Protein AF-A0A7W0WTB4-F1 (afdb_monomer)

Secondary structure (DSSP, 8-state):
--EEEEEES-SSSSTT--EEEETT--EEEETTSTTTSSS--GGGSTTHHHHTSTT-EEEEEEETT-HHHHHTTTT-SSPPSSEEEEEEEESSSSEEEEEEEEHHHHHHHH--STTEEEEEE-TTS-EEESS-HHHHTT--S--SS-EEEEETTEEEEEEEEEEE-TTS-EEEEEEEEEE---TTTS-TTHHHHHHHHHHHHHHHHHHHHHHHHHTT-

pLDDT: mean 84.56, std 13.69, range [44.03, 98.06]

Radius of gyration: 27.95 Å; Cα contacts (8 Å, |Δi|>4): 391; chains: 1; bounding box: 77×39×83 Å

Mean predicted aligned error: 9.85 Å

Solvent-accessible surface area (backbone atoms only — not comparable to full-atom values): 11998 Å² total; per-residue (Å²): 117,80,45,46,35,38,38,32,45,51,72,69,96,52,88,75,32,38,36,31,20,38,81,87,66,51,76,39,28,30,67,84,47,57,88,82,33,86,31,46,74,61,74,76,36,83,67,46,63,66,22,44,40,65,66,29,53,44,50,39,57,41,53,37,76,35,67,72,56,48,67,23,29,82,63,45,97,63,52,62,88,61,44,25,38,42,37,35,32,16,72,74,45,44,32,32,42,38,34,39,40,37,44,69,58,51,50,60,70,67,59,85,52,92,74,58,25,42,24,43,32,34,84,87,67,56,70,52,68,67,53,54,68,77,58,50,71,74,54,85,60,66,42,95,58,77,41,81,47,77,54,96,94,41,45,27,42,34,40,25,41,67,35,58,26,84,81,70,46,75,34,30,33,41,38,39,36,33,68,60,85,43,81,60,64,78,33,87,50,47,70,55,52,50,50,52,52,48,52,51,50,51,52,52,51,52,52,51,52,52,54,58,52,63,77,73,108

Sequence (217 aa):
QTWEFAVVSTIGETPNVIGVSDNTGRLLYSSANPEKLLLTDLTQLPWIGKAMEPKKSSMRLVSNNEPTLVATRIFGDKPPPGMSFLYTRSSDGTSLFLRLVDVDDVVRYMKMTEGALLSIVAPDGNARGDVPLDLLARVTAPTENIREIEIDTKTYQVLAKAIVDPDDQRVGLVVMASRVDGVLSLFPHARLVFAVAMIAAILVAIGMFMRARSLRA

Nearest PDB structures (foldseek):
  4hi4-assembly1_B  TM=6.386E-01  e=3.967E-02  Pseudomonas aeruginosa
  3vol-assembly1_A-2  TM=6.052E-01  e=5.192E-02  Pseudomonas aeruginosa PAO1
  4mn6-assembly1_A  TM=7.359E-01  e=1.996E-01  Staphylococcus aureus
  3cax-assembly1_A-2  TM=5.287E-01  e=2.721E-02  Pyrococcus furiosus DSM 3638
  4i5s-assembly1_B  TM=6.081E-01  e=2.613E-01  Streptococcus mutans UA159

Structure (mmCIF, N/CA/C/O backbone):
data_AF-A0A7W0WTB4-F1
#
_entry.id   AF-A0A7W0WTB4-F1
#
loop_
_atom_site.group_PDB
_atom_site.id
_atom_site.type_symbol
_atom_site.label_atom_id
_atom_site.label_alt_id
_atom_site.label_comp_id
_atom_site.label_asym_id
_atom_site.label_entity_id
_atom_site.label_seq_id
_atom_site.pdbx_PDB_ins_code
_atom_site.Cartn_x
_atom_site.Cartn_y
_atom_site.Cartn_z
_atom_site.occupancy
_atom_site.B_iso_or_equiv
_atom_site.auth_seq_id
_atom_site.auth_comp_id
_atom_site.auth_asym_id
_atom_site.auth_atom_id
_atom_site.pdbx_PDB_model_num
ATOM 1 N N . GLN A 1 1 ? 14.288 1.807 -0.145 1.00 52.81 1 GLN A N 1
ATOM 2 C CA . GLN A 1 1 ? 15.233 2.317 -1.164 1.00 52.81 1 GLN A CA 1
ATOM 3 C C . GLN A 1 1 ? 14.413 2.774 -2.360 1.00 52.81 1 GLN A C 1
ATOM 5 O O . GLN A 1 1 ? 13.634 1.981 -2.870 1.00 52.81 1 GLN A O 1
ATOM 10 N N . THR A 1 2 ? 14.539 4.031 -2.788 1.00 60.84 2 THR A N 1
ATOM 11 C CA . THR A 1 2 ? 13.802 4.542 -3.958 1.00 60.84 2 THR A CA 1
ATOM 12 C C . THR A 1 2 ? 14.598 4.261 -5.226 1.00 60.84 2 THR A C 1
ATOM 14 O O . THR A 1 2 ? 15.781 4.596 -5.277 1.00 60.84 2 THR A O 1
ATOM 17 N N . TRP A 1 3 ? 13.957 3.680 -6.240 1.00 62.81 3 TRP A N 1
ATOM 18 C CA . TRP A 1 3 ? 14.578 3.443 -7.542 1.00 62.81 3 TRP A CA 1
ATOM 19 C C . TRP A 1 3 ? 13.927 4.339 -8.590 1.00 62.81 3 TRP A C 1
ATOM 21 O O . TRP A 1 3 ? 12.705 4.357 -8.737 1.00 62.81 3 TRP A O 1
ATOM 31 N N . GLU A 1 4 ? 14.743 5.094 -9.309 1.00 60.47 4 GLU A N 1
ATOM 32 C CA . GLU A 1 4 ? 14.297 6.058 -10.310 1.00 60.47 4 GLU A CA 1
ATOM 33 C C . GLU A 1 4 ? 15.015 5.788 -11.623 1.00 60.47 4 GLU A C 1
ATOM 35 O O . GLU A 1 4 ? 16.238 5.642 -11.656 1.00 60.47 4 GLU A O 1
ATOM 40 N N . PHE A 1 5 ? 14.234 5.733 -12.695 1.00 62.97 5 PHE A N 1
ATOM 41 C CA . PHE A 1 5 ? 14.687 5.414 -14.033 1.00 62.97 5 PHE A CA 1
ATOM 42 C C . PHE A 1 5 ? 14.063 6.377 -15.044 1.00 62.97 5 PHE A C 1
ATOM 44 O O . PHE A 1 5 ? 12.905 6.778 -14.922 1.00 62.97 5 PHE A O 1
ATOM 51 N N . ALA A 1 6 ? 14.813 6.723 -16.080 1.00 57.06 6 ALA A N 1
ATOM 52 C CA . ALA A 1 6 ? 14.302 7.421 -17.247 1.00 57.06 6 ALA A CA 1
ATOM 53 C C . ALA A 1 6 ? 14.422 6.495 -18.454 1.00 57.06 6 ALA A C 1
ATOM 55 O O . ALA A 1 6 ? 15.509 6.040 -18.791 1.00 57.06 6 ALA A O 1
ATOM 56 N N . VAL A 1 7 ? 13.302 6.202 -19.098 1.00 57.69 7 VAL A N 1
ATOM 57 C CA . VAL A 1 7 ? 13.241 5.507 -20.380 1.00 57.69 7 VAL A CA 1
ATOM 58 C C . VAL A 1 7 ? 13.086 6.570 -21.462 1.00 57.69 7 VAL A C 1
ATOM 60 O O . VAL A 1 7 ? 12.092 7.280 -21.508 1.00 57.69 7 VAL A O 1
ATOM 63 N N . VAL A 1 8 ? 14.067 6.717 -22.334 1.00 57.59 8 VAL A N 1
ATOM 64 C CA . VAL A 1 8 ? 14.048 7.653 -23.460 1.00 57.59 8 VAL A CA 1
ATOM 65 C C . VAL A 1 8 ? 13.828 6.831 -24.721 1.00 57.59 8 VAL A C 1
ATOM 67 O O . VAL A 1 8 ? 14.665 5.997 -25.036 1.00 57.59 8 VAL A O 1
ATOM 70 N N . SER A 1 9 ? 12.720 7.021 -25.437 1.00 54.06 9 SER A N 1
ATOM 71 C CA . SER A 1 9 ? 12.414 6.284 -26.672 1.00 54.06 9 SER A CA 1
ATOM 72 C C . SER A 1 9 ? 12.965 6.941 -27.943 1.00 54.06 9 SER A C 1
ATOM 74 O O . SER A 1 9 ? 12.816 6.373 -29.025 1.00 54.06 9 SER A O 1
ATOM 76 N N . THR A 1 10 ? 13.612 8.107 -27.840 1.00 52.03 10 THR A N 1
ATOM 77 C CA . THR A 1 10 ? 14.348 8.726 -28.956 1.00 52.03 10 THR A CA 1
ATOM 78 C C . THR A 1 10 ? 15.666 9.345 -28.502 1.00 52.03 10 THR A C 1
ATOM 80 O O . THR A 1 10 ? 15.688 10.370 -27.822 1.00 52.03 10 THR A O 1
ATOM 83 N N . ILE A 1 11 ? 16.780 8.757 -28.937 1.00 45.09 11 ILE A N 1
ATOM 84 C CA . ILE A 1 11 ? 18.094 9.407 -28.937 1.00 45.09 11 ILE A CA 1
ATOM 85 C C . ILE A 1 11 ? 18.356 9.884 -30.377 1.00 45.09 11 ILE A C 1
ATOM 87 O O . ILE A 1 11 ? 18.781 9.097 -31.218 1.00 45.09 11 ILE A O 1
ATOM 91 N N . GLY A 1 12 ? 18.081 11.161 -30.672 1.00 47.91 12 GLY A N 1
ATOM 92 C CA . GLY A 1 12 ? 18.351 11.794 -31.978 1.00 47.91 12 GLY A CA 1
ATOM 93 C C . GLY A 1 12 ? 17.213 11.732 -33.014 1.00 47.91 12 GLY A C 1
ATOM 94 O O . GLY A 1 12 ? 16.083 11.380 -32.694 1.00 47.91 12 GLY A O 1
ATOM 95 N N . GLU A 1 13 ? 17.525 12.104 -34.265 1.00 46.22 13 GLU A N 1
ATOM 96 C CA . GLU A 1 13 ? 16.591 12.147 -35.416 1.00 46.22 13 GLU A CA 1
ATOM 97 C C . GLU A 1 13 ? 16.262 10.761 -36.014 1.00 46.22 13 GLU A C 1
ATOM 99 O O . GLU A 1 13 ? 15.434 10.640 -36.915 1.00 46.22 13 GLU A O 1
ATOM 104 N N . THR A 1 14 ? 16.894 9.693 -35.525 1.00 44.03 14 THR A N 1
ATOM 105 C CA . THR A 1 14 ? 16.601 8.315 -35.936 1.00 44.03 14 THR A CA 1
ATOM 106 C C . THR A 1 14 ? 15.474 7.721 -35.090 1.00 44.03 14 THR A C 1
ATOM 108 O O . THR A 1 14 ? 15.613 7.668 -33.864 1.00 44.03 14 THR A O 1
ATOM 111 N N . PRO A 1 15 ? 14.382 7.215 -35.690 1.00 49.88 15 PRO A N 1
ATOM 112 C CA . PRO A 1 15 ? 13.324 6.585 -34.917 1.00 49.88 15 PRO A CA 1
ATOM 113 C C . PRO A 1 15 ? 13.818 5.253 -34.323 1.00 49.88 15 PRO A C 1
ATOM 115 O O . PRO A 1 15 ? 14.506 4.487 -34.997 1.00 49.88 15 PRO A O 1
ATOM 118 N N . ASN A 1 16 ? 13.393 4.955 -33.088 1.00 63.38 16 ASN A N 1
ATOM 119 C CA . ASN A 1 16 ? 13.382 3.623 -32.451 1.00 63.38 16 ASN A CA 1
ATOM 120 C C . ASN A 1 16 ? 14.600 3.176 -31.610 1.00 63.38 16 ASN A C 1
ATOM 122 O O . ASN A 1 16 ? 14.783 1.972 -31.412 1.00 63.38 16 ASN A O 1
ATOM 126 N N . VAL A 1 17 ? 15.406 4.088 -31.052 1.00 65.69 17 VAL A N 1
ATOM 127 C CA . VAL A 1 17 ? 16.375 3.708 -30.002 1.00 65.69 17 VAL A CA 1
ATOM 128 C C . VAL A 1 17 ? 15.824 4.047 -28.622 1.00 65.69 17 VAL A C 1
ATOM 130 O O . VAL A 1 17 ? 15.680 5.216 -28.274 1.00 65.69 17 VAL A O 1
ATOM 133 N N . ILE A 1 18 ? 15.561 3.010 -27.829 1.00 68.81 18 ILE A N 1
ATOM 134 C CA . ILE A 1 18 ? 15.159 3.105 -26.429 1.00 68.81 18 ILE A CA 1
ATOM 135 C C . ILE A 1 18 ? 16.421 3.061 -25.578 1.00 68.81 18 ILE A C 1
ATOM 137 O O . ILE A 1 18 ? 17.194 2.117 -25.696 1.00 68.81 18 ILE A O 1
ATOM 141 N N . GLY A 1 19 ? 16.630 4.050 -24.719 1.00 73.94 19 GLY A N 1
ATOM 142 C CA . GLY A 1 19 ? 17.628 4.034 -23.656 1.00 73.94 19 GLY A CA 1
ATOM 143 C C . GLY A 1 19 ? 16.943 4.034 -22.296 1.00 73.94 19 GLY A C 1
ATOM 144 O O . GLY A 1 19 ? 15.990 4.774 -22.101 1.00 73.94 19 GLY A O 1
ATOM 145 N N . VAL A 1 20 ? 17.414 3.235 -21.346 1.00 73.62 20 VAL A N 1
ATOM 146 C CA . VAL A 1 20 ? 16.990 3.333 -19.940 1.00 73.62 20 VAL A CA 1
ATOM 147 C C . VAL A 1 20 ? 18.174 3.835 -19.147 1.00 73.62 20 VAL A C 1
ATOM 149 O O . VAL A 1 20 ? 19.231 3.219 -19.223 1.00 73.62 20 VAL A O 1
ATOM 152 N N . SER A 1 21 ? 18.023 4.904 -18.377 1.00 74.25 21 SER A N 1
ATOM 153 C CA . SER A 1 21 ? 19.029 5.373 -17.426 1.00 74.25 21 SER A CA 1
ATOM 154 C C . SER A 1 21 ? 18.502 5.345 -15.997 1.00 74.25 21 SER A C 1
ATOM 156 O O . SER A 1 21 ? 17.293 5.414 -15.793 1.00 74.25 21 SER A O 1
ATOM 158 N N . ASP A 1 22 ? 19.384 5.275 -15.000 1.00 77.31 22 ASP A N 1
ATOM 159 C CA . ASP A 1 22 ? 19.009 5.630 -13.623 1.00 77.31 22 ASP A CA 1
ATOM 160 C C . ASP A 1 22 ? 18.903 7.158 -13.445 1.00 77.31 22 ASP A C 1
ATOM 162 O O . ASP A 1 22 ? 19.138 7.940 -14.374 1.00 77.31 22 ASP A O 1
ATOM 166 N N . ASN A 1 23 ? 18.552 7.596 -12.234 1.00 70.38 23 ASN A N 1
ATOM 167 C CA . ASN A 1 23 ? 18.480 9.010 -11.855 1.00 70.38 23 ASN A CA 1
ATOM 168 C C . ASN A 1 23 ? 19.819 9.759 -11.863 1.00 70.38 23 ASN A C 1
ATOM 170 O O . ASN A 1 23 ? 19.816 10.986 -11.787 1.00 70.38 23 ASN A O 1
ATOM 174 N N . THR A 1 24 ? 20.953 9.064 -11.982 1.00 72.75 24 THR A N 1
ATOM 175 C CA . THR A 1 24 ? 22.264 9.700 -12.184 1.00 72.75 24 THR A CA 1
ATOM 176 C C . THR A 1 24 ? 22.577 9.925 -13.665 1.00 72.75 24 THR A C 1
ATOM 178 O O . THR A 1 24 ? 23.615 10.494 -13.999 1.00 72.75 24 THR A O 1
ATOM 181 N N . GLY A 1 25 ? 21.683 9.493 -14.562 1.00 69.44 25 GLY A N 1
ATOM 182 C CA . GLY A 1 25 ? 21.878 9.544 -16.009 1.00 69.44 25 GLY A CA 1
ATOM 183 C C . GLY A 1 25 ? 22.743 8.404 -16.551 1.00 69.44 25 GLY A C 1
ATOM 184 O O . GLY A 1 25 ? 23.080 8.407 -17.735 1.00 69.44 25 GLY A O 1
ATOM 185 N N . ARG A 1 26 ? 23.101 7.405 -15.730 1.00 77.44 26 ARG A N 1
ATOM 186 C CA . ARG A 1 26 ? 23.862 6.239 -16.194 1.00 77.44 26 ARG A CA 1
ATOM 187 C C . ARG A 1 26 ? 22.954 5.331 -17.014 1.00 77.44 26 ARG A C 1
ATOM 189 O O . ARG A 1 26 ? 21.945 4.852 -16.508 1.00 77.44 26 ARG A O 1
ATOM 196 N N . LEU A 1 27 ? 23.340 5.067 -18.261 1.00 75.81 27 LEU A N 1
ATOM 197 C CA . LEU A 1 27 ? 22.627 4.171 -19.170 1.00 75.81 27 LEU A CA 1
ATOM 198 C C . LEU A 1 27 ? 22.716 2.714 -18.680 1.00 75.81 27 LEU A C 1
ATOM 200 O O . LEU A 1 27 ? 23.803 2.173 -18.488 1.00 75.81 27 LEU A O 1
ATOM 204 N N . LEU A 1 28 ? 21.561 2.090 -18.486 1.00 75.44 28 LEU A N 1
ATOM 205 C CA . LEU A 1 28 ? 21.365 0.735 -17.974 1.00 75.44 28 LEU A CA 1
ATOM 206 C C . LEU A 1 28 ? 20.825 -0.245 -19.024 1.00 75.44 28 LEU A C 1
ATOM 208 O O . LEU A 1 28 ? 21.006 -1.448 -18.861 1.00 75.44 28 LEU A O 1
ATOM 212 N N . TYR A 1 29 ? 20.164 0.259 -20.072 1.00 77.75 29 TYR A N 1
ATOM 213 C CA . TYR A 1 29 ? 19.712 -0.499 -21.245 1.00 77.75 29 TYR A CA 1
ATOM 214 C C . TYR A 1 29 ? 19.727 0.388 -22.490 1.00 77.75 29 TYR A C 1
ATOM 216 O O . TYR A 1 29 ? 19.518 1.597 -22.394 1.00 77.75 29 TYR A O 1
ATOM 224 N N . SER A 1 30 ? 19.950 -0.218 -23.657 1.00 76.88 30 SER A N 1
ATOM 225 C CA . SER A 1 30 ? 19.758 0.425 -24.951 1.00 76.88 30 SER A CA 1
ATOM 226 C C . SER A 1 30 ? 19.297 -0.588 -25.992 1.00 76.88 30 SER A C 1
ATOM 228 O O . SER A 1 30 ? 19.968 -1.600 -26.190 1.00 76.88 30 SER A O 1
ATOM 230 N N . SER A 1 31 ? 18.218 -0.298 -26.720 1.00 72.25 31 SER A N 1
ATOM 231 C CA . SER A 1 31 ? 17.772 -1.147 -27.833 1.00 72.25 31 SER A CA 1
ATOM 232 C C . SER A 1 31 ? 18.740 -1.128 -29.021 1.00 72.25 31 SER A C 1
ATOM 234 O O . SER A 1 31 ? 18.724 -2.048 -29.831 1.00 72.25 31 SER A O 1
ATOM 236 N N . ALA A 1 32 ? 19.632 -0.132 -29.105 1.00 72.12 32 ALA A N 1
ATOM 237 C CA . ALA A 1 32 ? 20.720 -0.114 -30.084 1.00 72.12 32 ALA A CA 1
ATOM 238 C C . ALA A 1 32 ? 21.853 -1.095 -29.735 1.00 72.12 32 ALA A C 1
ATOM 240 O O . ALA A 1 32 ? 22.693 -1.394 -30.583 1.00 72.12 32 ALA A O 1
ATOM 241 N N . ASN A 1 33 ? 21.918 -1.573 -28.487 1.00 71.81 33 ASN A N 1
ATOM 242 C CA . ASN A 1 33 ? 22.920 -2.542 -28.052 1.00 71.81 33 ASN A CA 1
ATOM 243 C C . ASN A 1 33 ? 22.416 -3.404 -26.877 1.00 71.81 33 ASN A C 1
ATOM 245 O O . ASN A 1 33 ? 22.926 -3.282 -25.757 1.00 71.81 33 ASN A O 1
ATOM 249 N N . PRO A 1 34 ? 21.405 -4.261 -27.111 1.00 69.25 34 PRO A N 1
ATOM 250 C CA . PRO A 1 34 ? 20.708 -4.965 -26.037 1.00 69.25 34 PRO A CA 1
ATOM 251 C C . PRO A 1 34 ? 21.588 -6.006 -25.331 1.00 69.25 34 PRO A C 1
ATOM 253 O O . PRO A 1 34 ? 21.337 -6.324 -24.176 1.00 69.25 34 PRO A O 1
ATOM 256 N N . GLU A 1 35 ? 22.637 -6.513 -25.986 1.00 72.06 35 GLU A N 1
ATOM 257 C CA . GLU A 1 35 ? 23.503 -7.570 -25.440 1.00 72.06 35 GLU A CA 1
ATOM 258 C C . GLU A 1 35 ? 24.594 -7.054 -24.487 1.00 72.06 35 GLU A C 1
ATOM 260 O O . GLU A 1 35 ? 25.167 -7.832 -23.725 1.00 72.06 35 GLU A O 1
ATOM 265 N N . LYS A 1 36 ? 24.913 -5.751 -24.516 1.00 66.81 36 LYS A N 1
ATOM 266 C CA . LYS A 1 36 ? 26.003 -5.178 -23.702 1.00 66.81 36 LYS A CA 1
ATOM 267 C C . LYS A 1 36 ? 25.566 -4.631 -22.347 1.00 66.81 36 LYS A C 1
ATOM 269 O O . LYS A 1 36 ? 26.426 -4.317 -21.525 1.00 66.81 36 LYS A O 1
ATOM 274 N N . LEU A 1 37 ? 24.269 -4.455 -22.126 1.00 66.19 37 LEU A N 1
ATOM 275 C CA . LEU A 1 37 ? 23.734 -3.754 -20.963 1.00 66.19 37 LEU A CA 1
ATOM 276 C C . LEU A 1 37 ? 22.925 -4.707 -20.072 1.00 66.19 37 LEU A C 1
ATOM 278 O O . LEU A 1 37 ? 22.363 -5.690 -20.538 1.00 66.19 37 LEU A O 1
ATOM 282 N N . LEU A 1 38 ? 22.950 -4.455 -18.760 1.00 66.94 38 LEU A N 1
ATOM 283 C CA . LEU A 1 38 ? 22.516 -5.416 -17.734 1.00 66.94 38 LEU A CA 1
ATOM 284 C C . LEU A 1 38 ? 20.991 -5.561 -17.613 1.00 66.94 38 LEU A C 1
ATOM 286 O O . LEU A 1 38 ? 20.527 -6.602 -17.143 1.00 66.94 38 LEU A O 1
ATOM 290 N N . LEU A 1 39 ? 20.230 -4.529 -17.988 1.00 68.00 39 LEU A N 1
ATOM 291 C CA . LEU A 1 39 ? 18.769 -4.538 -17.912 1.00 68.00 39 LEU A CA 1
ATOM 292 C C . LEU A 1 39 ? 18.131 -5.045 -19.206 1.00 68.00 39 LEU A C 1
ATOM 294 O O . LEU A 1 39 ? 18.683 -4.876 -20.290 1.00 68.00 39 LEU A O 1
ATOM 298 N N . THR A 1 40 ? 16.940 -5.626 -19.084 1.00 72.50 40 THR A N 1
ATOM 299 C CA . THR A 1 40 ? 16.110 -6.037 -20.223 1.00 72.50 40 THR A CA 1
ATOM 300 C C . THR A 1 40 ? 15.258 -4.858 -20.711 1.00 72.50 40 THR A C 1
ATOM 302 O O . THR A 1 40 ? 15.043 -3.880 -19.993 1.00 72.50 40 THR A O 1
ATOM 305 N N . ASP A 1 41 ? 14.732 -4.967 -21.930 1.00 72.94 41 ASP A N 1
ATOM 306 C CA . ASP A 1 41 ? 13.767 -4.031 -22.504 1.00 72.94 41 ASP A CA 1
ATOM 307 C C . ASP A 1 41 ? 12.535 -3.837 -21.599 1.00 72.94 41 ASP A C 1
ATOM 309 O O . ASP A 1 41 ? 11.710 -4.739 -21.432 1.00 72.94 41 ASP A O 1
ATOM 313 N N . LEU A 1 42 ? 12.395 -2.637 -21.028 1.00 76.81 42 LEU A N 1
ATOM 314 C CA . LEU A 1 42 ? 11.263 -2.289 -20.169 1.00 76.81 42 LEU A CA 1
ATOM 315 C C . LEU A 1 42 ? 9.951 -2.169 -20.953 1.00 76.81 42 LEU A C 1
ATOM 317 O O . LEU A 1 42 ? 8.885 -2.316 -20.363 1.00 76.81 42 LEU A O 1
ATOM 321 N N . THR A 1 43 ? 9.979 -1.966 -22.272 1.00 74.12 43 THR A N 1
ATOM 322 C CA . THR A 1 43 ? 8.744 -1.834 -23.067 1.00 74.12 43 THR A CA 1
ATOM 323 C C . THR A 1 43 ? 7.902 -3.111 -23.106 1.00 74.12 43 THR A C 1
ATOM 325 O O . THR A 1 43 ? 6.708 -3.049 -23.387 1.00 74.12 43 THR A O 1
ATOM 328 N N . GLN A 1 44 ? 8.489 -4.250 -22.722 1.00 76.38 44 GLN A N 1
ATOM 329 C CA . GLN A 1 44 ? 7.806 -5.532 -22.530 1.00 76.38 44 GLN A CA 1
ATOM 330 C C . GLN A 1 44 ? 6.790 -5.507 -21.371 1.00 76.38 44 GLN A C 1
ATOM 332 O O . GLN A 1 44 ? 5.930 -6.384 -21.282 1.00 76.38 44 GLN A O 1
ATOM 337 N N . LEU A 1 45 ? 6.864 -4.525 -20.464 1.00 81.38 45 LEU A N 1
ATOM 338 C CA . LEU A 1 45 ? 5.891 -4.397 -19.385 1.00 81.38 45 LEU A CA 1
ATOM 339 C C . LEU A 1 45 ? 4.539 -3.911 -19.945 1.00 81.38 45 LEU A C 1
ATOM 341 O O . LEU A 1 45 ? 4.464 -2.816 -20.510 1.00 81.38 45 LEU A O 1
ATOM 345 N N . PRO A 1 46 ? 3.431 -4.648 -19.733 1.00 78.38 46 PRO A N 1
ATOM 346 C CA . PRO A 1 46 ? 2.161 -4.390 -20.423 1.00 78.38 46 PRO A CA 1
ATOM 347 C C . PRO A 1 46 ? 1.528 -3.033 -20.073 1.00 78.38 46 PRO A C 1
ATOM 349 O O . PRO A 1 46 ? 0.693 -2.513 -20.810 1.00 78.38 46 PRO A O 1
ATOM 352 N N . TRP A 1 47 ? 1.919 -2.434 -18.949 1.00 75.62 47 TRP A N 1
ATOM 353 C CA . TRP A 1 47 ? 1.463 -1.112 -18.515 1.00 75.62 47 TRP A CA 1
ATOM 354 C C . TRP A 1 47 ? 2.355 0.039 -18.996 1.00 75.62 47 TRP A C 1
ATOM 356 O O . TRP A 1 47 ? 1.920 1.188 -18.945 1.00 75.62 47 TRP A O 1
ATOM 366 N N . ILE A 1 48 ? 3.569 -0.232 -19.488 1.00 78.00 48 ILE A N 1
ATOM 367 C CA . ILE A 1 48 ? 4.434 0.810 -20.055 1.00 78.00 48 ILE A CA 1
ATOM 368 C C . ILE A 1 48 ? 3.871 1.314 -21.383 1.00 78.00 48 ILE A C 1
ATOM 370 O O . ILE A 1 48 ? 3.866 2.521 -21.606 1.00 78.00 48 ILE A O 1
ATOM 374 N N . GLY A 1 49 ? 3.286 0.434 -22.204 1.00 72.81 49 GLY A N 1
ATOM 375 C CA . GLY A 1 49 ? 2.661 0.830 -23.471 1.00 72.81 49 GLY A CA 1
ATOM 376 C C . GLY A 1 49 ? 1.592 1.918 -23.314 1.00 72.81 49 GLY A C 1
ATOM 377 O O . GLY A 1 49 ? 1.584 2.879 -24.072 1.00 72.81 49 GLY A O 1
ATOM 378 N N . LYS A 1 50 ? 0.747 1.831 -22.276 1.00 72.19 50 LYS A N 1
ATOM 379 C CA . LYS A 1 50 ? -0.254 2.873 -21.973 1.00 72.19 50 LYS A CA 1
ATOM 380 C C . LYS A 1 50 ? 0.381 4.182 -21.507 1.00 72.19 50 LYS A C 1
ATOM 382 O O . LYS A 1 50 ? -0.105 5.261 -21.819 1.00 72.19 50 LYS A O 1
ATOM 387 N N . ALA A 1 51 ? 1.471 4.089 -20.753 1.00 71.50 51 ALA A N 1
ATOM 388 C CA . ALA A 1 51 ? 2.155 5.254 -20.215 1.00 71.50 51 ALA A CA 1
ATOM 389 C C . ALA A 1 51 ? 2.983 6.013 -21.266 1.00 71.50 51 ALA A C 1
ATOM 391 O O . ALA A 1 51 ? 3.379 7.140 -20.999 1.00 71.50 51 ALA A O 1
ATOM 392 N N . MET A 1 52 ? 3.229 5.422 -22.441 1.00 72.31 52 MET A N 1
ATOM 393 C CA . MET A 1 52 ? 3.890 6.075 -23.579 1.00 72.31 52 MET A CA 1
ATOM 394 C C . MET A 1 52 ? 2.992 7.095 -24.295 1.00 72.31 52 MET A C 1
ATOM 396 O O . MET A 1 52 ? 3.499 7.924 -25.052 1.00 72.31 52 MET A O 1
ATOM 400 N N . GLU A 1 53 ? 1.678 7.084 -24.048 1.00 78.25 53 GLU A N 1
ATOM 401 C CA . GLU A 1 53 ? 0.785 8.119 -24.566 1.00 78.25 53 GLU A CA 1
ATOM 402 C C . GLU A 1 53 ? 1.238 9.516 -24.083 1.00 78.25 53 GLU A C 1
ATOM 404 O O . GLU A 1 53 ? 1.589 9.691 -22.908 1.00 78.25 53 GLU A O 1
ATOM 409 N N . PRO A 1 54 ? 1.267 10.539 -24.961 1.00 77.38 54 PRO A N 1
ATOM 410 C CA . PRO A 1 54 ? 1.780 11.856 -24.601 1.00 77.38 54 PRO A CA 1
ATOM 411 C C . PRO A 1 54 ? 1.085 12.442 -23.368 1.00 77.38 54 PRO A C 1
ATOM 413 O O . PRO A 1 54 ? -0.142 12.514 -23.306 1.00 77.38 54 PRO A O 1
ATOM 416 N N . LYS A 1 55 ? 1.887 12.917 -22.404 1.00 79.00 55 LYS A N 1
ATOM 417 C CA . LYS A 1 55 ? 1.429 13.573 -21.162 1.00 79.00 55 LYS A CA 1
ATOM 418 C C . LYS A 1 55 ? 0.548 12.695 -20.261 1.00 79.00 55 LYS A C 1
ATOM 420 O O . LYS A 1 55 ? -0.138 13.226 -19.386 1.00 79.00 55 LYS A O 1
ATOM 425 N N . LYS A 1 56 ? 0.573 11.372 -20.436 1.00 86.19 56 LYS A N 1
ATOM 426 C CA . LYS A 1 56 ? -0.085 10.431 -19.528 1.00 86.19 56 LYS A CA 1
ATOM 427 C C . LYS A 1 56 ? 0.839 10.015 -18.390 1.00 86.19 56 LYS A C 1
ATOM 429 O O . LYS A 1 56 ? 2.056 9.919 -18.540 1.00 86.19 56 LYS A O 1
ATOM 434 N N . SER A 1 57 ? 0.241 9.772 -17.231 1.00 89.50 57 SER A N 1
ATOM 435 C CA . SER A 1 57 ? 0.910 9.175 -16.079 1.00 89.50 57 SER A CA 1
ATOM 436 C C . SER A 1 57 ? 0.044 8.073 -15.513 1.00 89.50 57 SER A C 1
ATOM 438 O O . SER A 1 57 ? -1.172 8.225 -15.478 1.00 89.50 57 SER A O 1
ATOM 440 N N . SER A 1 58 ? 0.665 7.009 -15.023 1.00 90.88 58 SER A N 1
ATOM 441 C CA . SER A 1 58 ? -0.040 5.938 -14.332 1.00 90.88 58 SER A CA 1
ATOM 442 C C . SER A 1 58 ? 0.674 5.575 -13.040 1.00 90.88 58 SER A C 1
ATOM 444 O O . SER A 1 58 ? 1.869 5.823 -12.868 1.00 90.88 58 SER A O 1
ATOM 446 N N . MET A 1 59 ? -0.075 4.987 -12.119 1.00 93.00 59 MET A N 1
ATOM 447 C CA . MET A 1 59 ? 0.460 4.393 -10.906 1.00 93.00 59 MET A CA 1
ATOM 448 C C . MET A 1 59 ? -0.064 2.969 -10.811 1.00 93.00 59 MET A C 1
ATOM 450 O O . MET A 1 59 ? -1.194 2.692 -11.200 1.00 93.00 59 MET A O 1
ATOM 454 N N . ARG A 1 60 ? 0.749 2.055 -10.295 1.00 93.81 60 ARG A N 1
ATOM 455 C CA . ARG A 1 60 ? 0.330 0.692 -9.968 1.00 93.81 60 ARG A CA 1
ATOM 456 C C . ARG A 1 60 ? 0.998 0.255 -8.682 1.00 93.81 60 ARG A C 1
ATOM 458 O O . ARG A 1 60 ? 2.119 0.662 -8.400 1.00 93.81 60 ARG A O 1
ATOM 465 N N . LEU A 1 61 ? 0.324 -0.602 -7.934 1.00 95.75 61 LEU A N 1
ATOM 466 C CA . LEU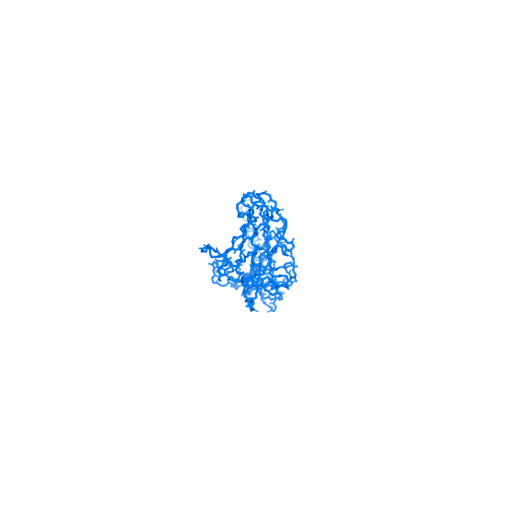 A 1 61 ? 0.921 -1.334 -6.830 1.00 95.75 61 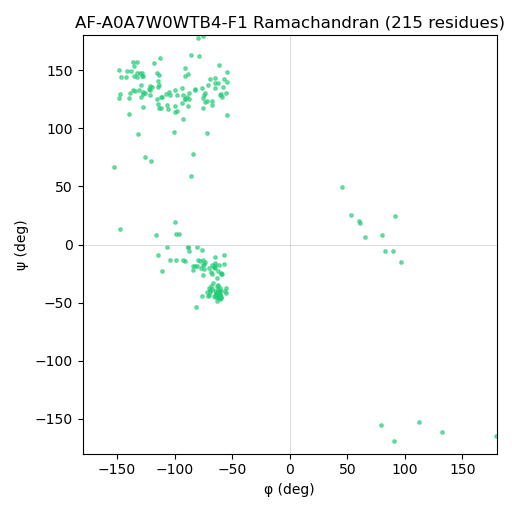LEU A CA 1
ATOM 467 C C . LEU A 1 61 ? 1.249 -2.740 -7.332 1.00 95.75 61 LEU A C 1
ATOM 469 O O . LEU A 1 61 ? 0.352 -3.446 -7.790 1.00 95.75 61 LEU A O 1
ATOM 473 N N . VAL A 1 62 ? 2.526 -3.109 -7.309 1.00 94.06 62 VAL A N 1
ATOM 474 C CA . VAL A 1 62 ? 3.019 -4.371 -7.877 1.00 94.06 62 VAL A CA 1
ATOM 475 C C . VAL A 1 62 ? 3.862 -5.128 -6.862 1.00 94.06 62 VAL A C 1
ATOM 477 O O . VAL A 1 62 ? 4.552 -4.527 -6.034 1.00 94.06 62 VAL A O 1
ATOM 480 N N . SER A 1 63 ? 3.818 -6.458 -6.931 1.00 94.69 63 SER A N 1
ATOM 481 C CA . SER A 1 63 ? 4.766 -7.297 -6.201 1.00 94.69 63 SER A CA 1
ATOM 482 C C . SER A 1 63 ? 6.146 -7.173 -6.837 1.00 94.69 63 SER A C 1
ATOM 484 O O . SER A 1 63 ? 6.285 -7.243 -8.057 1.00 94.69 63 SER A O 1
ATOM 486 N N . ASN A 1 64 ? 7.192 -7.063 -6.020 1.00 93.19 64 ASN A N 1
ATOM 487 C CA . ASN A 1 64 ? 8.563 -7.027 -6.532 1.00 93.19 64 ASN A CA 1
ATOM 488 C C . ASN A 1 64 ? 8.979 -8.360 -7.187 1.00 93.19 64 ASN A C 1
ATOM 490 O O . ASN A 1 64 ? 9.906 -8.390 -7.992 1.00 93.19 64 ASN A O 1
ATOM 494 N N . ASN A 1 65 ? 8.266 -9.447 -6.867 1.00 93.75 65 ASN A N 1
ATOM 495 C CA . ASN A 1 65 ? 8.458 -10.779 -7.440 1.00 93.75 65 ASN A CA 1
ATOM 496 C C . ASN A 1 65 ? 7.499 -11.071 -8.607 1.00 93.75 65 ASN A C 1
ATOM 498 O O . ASN A 1 65 ? 7.408 -12.219 -9.042 1.00 93.75 65 ASN A O 1
ATOM 502 N N . GLU A 1 66 ? 6.754 -10.075 -9.098 1.00 91.88 66 GLU A N 1
ATOM 503 C CA . GLU A 1 66 ? 5.877 -10.265 -10.253 1.00 91.88 66 GLU A CA 1
ATOM 504 C C . GLU A 1 66 ? 6.711 -10.729 -11.466 1.00 91.88 66 GLU A C 1
ATOM 506 O O . GLU A 1 66 ? 7.696 -10.066 -11.801 1.00 91.88 66 GLU A O 1
ATOM 511 N N . PRO A 1 67 ? 6.358 -11.840 -12.146 1.00 91.25 67 PRO A N 1
ATOM 512 C CA . PRO A 1 67 ? 7.213 -12.436 -13.179 1.00 91.25 67 PRO A CA 1
ATOM 513 C C . PRO A 1 67 ? 7.617 -11.471 -14.298 1.00 91.25 67 PRO A C 1
ATOM 515 O O . PRO A 1 67 ? 8.755 -11.493 -14.762 1.00 91.25 67 PRO A O 1
ATOM 518 N N . THR A 1 68 ? 6.697 -10.594 -14.700 1.00 89.06 68 THR A N 1
ATOM 519 C CA . THR A 1 68 ? 6.922 -9.547 -15.706 1.00 89.06 68 THR A CA 1
ATOM 520 C C . THR A 1 68 ? 7.965 -8.534 -15.241 1.00 89.06 68 THR A C 1
ATOM 522 O O . THR A 1 68 ? 8.851 -8.177 -16.010 1.00 89.06 68 THR A O 1
ATOM 525 N N . LEU A 1 69 ? 7.916 -8.116 -13.974 1.00 87.19 69 LEU A N 1
ATOM 526 C CA . LEU A 1 69 ? 8.877 -7.189 -13.384 1.00 87.19 69 LEU A CA 1
ATOM 527 C C . LEU A 1 69 ? 10.243 -7.856 -13.178 1.00 87.19 69 LEU A C 1
ATOM 529 O O . LEU A 1 69 ? 11.268 -7.259 -13.496 1.00 87.19 69 LEU A O 1
ATOM 533 N N . VAL A 1 70 ? 10.278 -9.114 -12.734 1.00 89.44 70 VAL A N 1
ATOM 534 C CA . VAL A 1 70 ? 11.524 -9.886 -12.577 1.00 89.44 70 VAL A CA 1
ATOM 535 C C . VAL A 1 70 ? 12.235 -10.077 -13.915 1.00 89.44 70 VAL A C 1
ATOM 537 O O . VAL A 1 70 ? 13.451 -9.902 -13.989 1.00 89.44 70 VAL A O 1
ATOM 540 N N . ALA A 1 71 ? 11.489 -10.347 -14.991 1.00 86.62 71 ALA A N 1
ATOM 541 C CA . ALA A 1 71 ? 12.046 -10.488 -16.337 1.00 86.62 71 ALA A CA 1
ATOM 542 C C . ALA A 1 71 ? 12.787 -9.226 -16.817 1.00 86.62 71 ALA A C 1
ATOM 544 O O . ALA A 1 71 ? 13.710 -9.317 -17.630 1.00 86.62 71 ALA A O 1
ATOM 545 N N . THR A 1 72 ? 12.441 -8.049 -16.280 1.00 84.50 72 THR A N 1
ATOM 546 C CA . THR A 1 72 ? 13.149 -6.805 -16.611 1.00 84.50 72 THR A CA 1
ATOM 547 C C . THR A 1 72 ? 14.520 -6.664 -15.955 1.00 84.50 72 THR A C 1
ATOM 549 O O . THR A 1 72 ? 15.315 -5.825 -16.379 1.00 84.50 72 THR A O 1
ATOM 552 N N . ARG A 1 73 ? 14.791 -7.449 -14.901 1.00 85.94 73 ARG A N 1
ATOM 553 C CA . ARG A 1 73 ? 15.963 -7.317 -14.020 1.00 85.94 73 ARG A CA 1
ATOM 554 C C . ARG A 1 73 ? 16.134 -5.906 -13.445 1.00 85.94 73 ARG A C 1
ATOM 556 O O . ARG A 1 73 ? 17.238 -5.541 -13.057 1.00 85.94 73 ARG A O 1
ATOM 563 N N . ILE A 1 74 ? 15.059 -5.116 -13.328 1.00 82.12 74 ILE A N 1
ATOM 564 C CA . ILE A 1 74 ? 15.114 -3.737 -12.802 1.00 82.12 74 ILE A CA 1
ATOM 565 C C . ILE A 1 74 ? 15.642 -3.659 -11.361 1.00 82.12 74 ILE A C 1
ATOM 567 O O . ILE A 1 74 ? 16.235 -2.659 -10.964 1.00 82.12 74 ILE A O 1
ATOM 571 N N . PHE A 1 75 ? 15.484 -4.742 -10.597 1.00 82.62 75 PHE A N 1
ATOM 572 C CA . PHE A 1 75 ? 16.054 -4.918 -9.259 1.00 82.62 75 PHE A CA 1
ATOM 573 C C . PHE A 1 75 ? 17.353 -5.750 -9.245 1.00 82.62 75 PHE A C 1
ATOM 575 O O . PHE A 1 75 ? 17.830 -6.140 -8.181 1.00 82.62 75 PHE A O 1
ATOM 582 N N . GLY A 1 76 ? 17.921 -6.060 -10.411 1.00 85.06 76 GLY A N 1
ATOM 583 C CA . GLY A 1 76 ? 18.987 -7.043 -10.589 1.00 85.06 76 GLY A CA 1
ATOM 584 C C . GLY A 1 76 ? 18.474 -8.487 -10.593 1.00 85.06 76 GLY A C 1
ATOM 585 O O . GLY A 1 76 ? 17.313 -8.752 -10.901 1.00 85.06 76 GLY A O 1
ATOM 586 N N . ASP A 1 77 ? 19.354 -9.430 -10.250 1.00 85.69 77 ASP A N 1
ATOM 587 C CA . ASP A 1 77 ? 19.071 -10.878 -10.293 1.00 85.69 77 ASP A CA 1
ATOM 588 C C . ASP A 1 77 ? 18.175 -11.379 -9.167 1.00 85.69 77 ASP A C 1
ATOM 590 O O . ASP A 1 77 ? 17.576 -12.450 -9.260 1.00 85.69 77 ASP A O 1
ATOM 594 N N . LYS A 1 78 ? 18.105 -10.615 -8.078 1.00 87.12 78 LYS A N 1
ATOM 595 C CA . LYS A 1 78 ? 17.352 -10.983 -6.890 1.00 87.12 78 LYS A CA 1
ATOM 596 C C . LYS A 1 78 ? 16.485 -9.801 -6.465 1.00 87.12 78 LYS A C 1
ATOM 598 O O . LYS A 1 78 ? 16.985 -8.931 -5.750 1.00 87.12 78 LYS A O 1
ATOM 603 N N . PRO A 1 79 ? 15.212 -9.753 -6.889 1.00 89.31 79 PRO A N 1
ATOM 604 C CA . PRO A 1 79 ? 14.301 -8.707 -6.447 1.00 89.31 79 PRO A CA 1
ATOM 605 C C . PRO A 1 79 ? 14.190 -8.688 -4.912 1.00 89.31 79 PRO A C 1
ATOM 607 O O . PRO A 1 79 ? 14.203 -9.751 -4.276 1.00 89.31 79 PRO A O 1
ATOM 610 N N . PRO A 1 80 ? 14.090 -7.500 -4.288 1.00 90.69 80 PRO A N 1
ATOM 611 C CA . PRO A 1 80 ? 13.803 -7.411 -2.866 1.00 90.69 80 PRO A CA 1
ATOM 612 C C . PRO A 1 80 ? 12.395 -7.9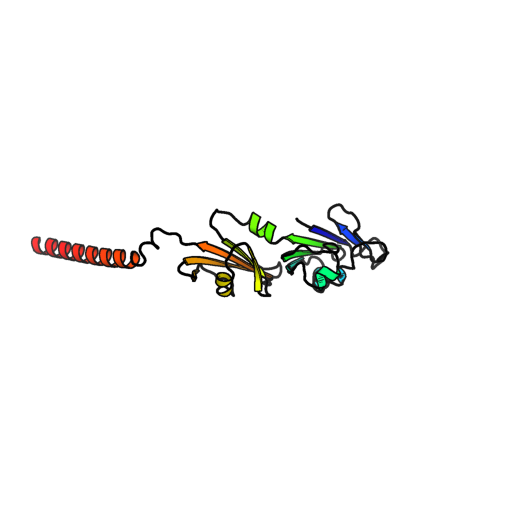63 -2.598 1.00 90.69 80 PRO A C 1
ATOM 614 O O . PRO A 1 80 ? 11.490 -7.733 -3.401 1.00 90.69 80 PRO A O 1
ATOM 617 N N . PRO A 1 81 ? 12.160 -8.668 -1.478 1.00 92.19 81 PRO A N 1
ATOM 618 C CA . PRO A 1 81 ? 10.809 -9.089 -1.124 1.00 92.19 81 PRO A CA 1
ATOM 619 C C . PRO A 1 81 ? 9.903 -7.867 -0.915 1.00 92.19 81 PRO A C 1
ATOM 621 O O . PRO A 1 81 ? 10.376 -6.794 -0.552 1.00 92.19 81 PRO A O 1
ATOM 624 N N . GLY A 1 82 ? 8.595 -8.041 -1.099 1.00 94.25 82 GLY A N 1
ATOM 625 C CA . GLY A 1 82 ? 7.605 -7.001 -0.816 1.00 94.25 82 GLY A CA 1
ATOM 626 C C . GLY A 1 82 ? 6.918 -6.453 -2.062 1.00 94.25 82 GLY A C 1
ATOM 627 O O . GLY A 1 82 ? 6.730 -7.163 -3.053 1.00 94.25 82 GLY A O 1
ATOM 628 N N . MET A 1 83 ? 6.480 -5.200 -1.966 1.00 96.25 83 MET A N 1
ATOM 629 C CA . MET A 1 83 ? 5.694 -4.516 -2.988 1.00 96.25 83 MET A CA 1
ATOM 630 C C . MET A 1 83 ? 6.235 -3.108 -3.210 1.00 96.25 83 MET A C 1
ATOM 632 O O . MET A 1 83 ? 6.782 -2.498 -2.291 1.00 96.25 83 MET A O 1
ATOM 636 N N . SER A 1 84 ? 6.026 -2.581 -4.411 1.00 95.56 84 SER A N 1
ATOM 637 C CA . SER A 1 84 ? 6.384 -1.209 -4.761 1.00 95.56 84 SER A CA 1
ATOM 638 C C . SER A 1 84 ? 5.236 -0.514 -5.479 1.00 95.56 84 SER A C 1
ATOM 640 O O . SER A 1 84 ? 4.507 -1.127 -6.263 1.00 95.56 84 SER A O 1
ATOM 642 N N . PHE A 1 85 ? 5.112 0.794 -5.267 1.00 94.25 85 PHE A N 1
ATOM 643 C CA . PHE A 1 85 ? 4.396 1.647 -6.202 1.00 94.25 85 PHE A CA 1
ATOM 644 C C . PHE A 1 85 ? 5.269 1.871 -7.425 1.00 94.25 85 PHE A C 1
ATOM 646 O O . PHE A 1 85 ? 6.342 2.463 -7.326 1.00 94.25 85 PHE A O 1
ATOM 653 N N . LEU A 1 86 ? 4.793 1.414 -8.572 1.00 92.31 86 LEU A N 1
ATOM 654 C CA . LEU A 1 86 ? 5.353 1.735 -9.866 1.00 92.31 86 LEU A CA 1
ATOM 655 C C . LEU A 1 86 ? 4.615 2.948 -10.427 1.00 92.31 86 LEU A C 1
ATOM 657 O O . LEU A 1 86 ? 3.457 2.849 -10.832 1.00 92.31 86 LEU A O 1
ATOM 661 N N . TYR A 1 87 ? 5.290 4.087 -10.446 1.00 90.88 87 TYR A N 1
ATOM 662 C CA . TYR A 1 87 ? 4.819 5.308 -11.079 1.00 90.88 87 TYR A CA 1
ATOM 663 C C . TYR A 1 87 ? 5.472 5.458 -12.447 1.00 90.88 87 TYR A C 1
ATOM 665 O O . TYR A 1 87 ? 6.689 5.318 -12.578 1.00 90.88 87 TYR A O 1
ATOM 673 N N . THR A 1 88 ? 4.674 5.775 -13.458 1.00 89.06 88 THR A N 1
ATOM 674 C CA . THR A 1 88 ? 5.165 6.100 -14.793 1.00 89.06 88 THR A CA 1
ATOM 675 C C . THR A 1 88 ? 4.587 7.423 -15.267 1.00 89.06 88 THR A C 1
ATOM 677 O O . THR A 1 88 ? 3.439 7.755 -14.969 1.00 89.06 88 THR A O 1
ATOM 680 N N . ARG A 1 89 ? 5.374 8.197 -16.012 1.00 87.50 89 ARG A N 1
ATOM 681 C CA . ARG A 1 89 ? 4.938 9.471 -16.591 1.00 87.50 89 ARG A CA 1
ATOM 682 C C . ARG A 1 89 ? 5.640 9.743 -17.911 1.00 87.50 89 ARG A C 1
ATOM 684 O O . ARG A 1 89 ? 6.863 9.801 -17.947 1.00 87.50 89 ARG A O 1
ATOM 691 N N . SER A 1 90 ? 4.869 9.992 -18.961 1.00 86.12 90 SER A N 1
ATOM 692 C CA . SER A 1 90 ? 5.368 10.531 -20.225 1.00 86.12 90 SER A CA 1
ATOM 693 C C . SER A 1 90 ? 5.656 12.027 -20.094 1.00 86.12 90 SER A C 1
ATOM 695 O O . SER A 1 90 ? 4.843 12.776 -19.539 1.00 86.12 90 SER A O 1
ATOM 697 N N . SER A 1 91 ? 6.809 12.473 -20.594 1.00 79.62 91 SER A N 1
ATOM 698 C CA . SER A 1 91 ? 7.141 13.904 -20.673 1.00 79.62 91 SER A CA 1
ATOM 699 C C . SER A 1 91 ? 6.493 14.543 -21.907 1.00 79.62 91 SER A C 1
ATOM 701 O O . SER A 1 91 ? 5.741 15.513 -21.805 1.00 79.62 91 SER A O 1
ATOM 703 N N . ASP A 1 92 ? 6.737 13.950 -23.075 1.00 74.94 92 ASP A N 1
ATOM 704 C CA . ASP A 1 92 ? 6.415 14.505 -24.394 1.00 74.94 92 ASP A CA 1
ATOM 705 C C . ASP A 1 92 ? 6.043 13.429 -25.434 1.00 74.94 92 ASP A C 1
ATOM 707 O O . ASP A 1 92 ? 5.973 13.712 -26.626 1.00 74.94 92 ASP A O 1
ATOM 711 N N . GLY A 1 93 ? 5.786 12.192 -24.995 1.00 70.44 93 GLY A N 1
ATOM 712 C CA . GLY A 1 93 ? 5.538 11.044 -25.877 1.00 70.44 93 GLY A CA 1
ATOM 713 C C . GLY A 1 93 ? 6.809 10.378 -26.412 1.00 70.44 93 GLY A C 1
ATOM 714 O O . GLY A 1 93 ? 6.716 9.332 -27.046 1.00 70.44 93 GLY A O 1
ATOM 715 N N . THR A 1 94 ? 7.986 10.945 -26.133 1.00 71.81 94 THR A N 1
ATOM 716 C CA . THR A 1 94 ? 9.286 10.394 -26.551 1.00 71.81 94 THR A CA 1
ATOM 717 C C . THR A 1 94 ? 10.161 9.950 -25.382 1.00 71.81 94 THR A C 1
ATOM 719 O O . THR A 1 94 ? 11.206 9.324 -25.553 1.00 71.81 94 THR A O 1
ATOM 722 N N . SER A 1 95 ? 9.743 10.271 -24.163 1.00 72.25 95 SER A N 1
ATOM 723 C CA . SER A 1 95 ? 10.407 9.856 -22.939 1.00 72.25 95 SER A CA 1
ATOM 724 C C . SER A 1 95 ? 9.384 9.538 -21.859 1.00 72.25 95 SER A C 1
ATOM 726 O O . SER A 1 95 ? 8.334 10.175 -21.742 1.00 72.25 95 SER A O 1
ATOM 728 N N . LEU A 1 96 ? 9.718 8.533 -21.065 1.00 80.56 96 LEU A N 1
ATOM 729 C CA . LEU A 1 96 ? 8.941 7.976 -19.983 1.00 80.56 96 LEU A CA 1
ATOM 730 C C . LEU A 1 96 ? 9.809 7.949 -18.727 1.00 80.56 96 LEU A C 1
ATOM 732 O O . LEU A 1 96 ? 10.823 7.265 -18.651 1.00 80.56 96 LEU A O 1
ATOM 736 N N . PHE A 1 97 ? 9.383 8.664 -17.703 1.00 83.00 97 PHE A N 1
ATOM 737 C CA . PHE A 1 97 ? 9.935 8.532 -16.369 1.00 83.00 97 PHE A CA 1
ATOM 738 C C . PHE A 1 97 ? 9.282 7.346 -15.662 1.00 83.00 97 PHE A C 1
ATOM 740 O O . PHE A 1 97 ? 8.058 7.213 -15.691 1.00 83.00 97 PHE A O 1
ATOM 747 N N . LEU A 1 98 ? 10.085 6.505 -15.016 1.00 86.06 98 LEU A N 1
ATOM 748 C CA . LEU A 1 98 ? 9.639 5.355 -14.241 1.00 86.06 98 LEU A CA 1
ATOM 749 C C . LEU A 1 98 ? 10.246 5.419 -12.843 1.00 86.06 98 LEU A C 1
ATOM 751 O O . LEU A 1 98 ? 11.454 5.551 -12.676 1.00 86.06 98 LEU A O 1
ATOM 755 N N . ARG A 1 99 ? 9.414 5.277 -11.816 1.00 87.19 99 ARG A N 1
ATOM 756 C CA . ARG A 1 99 ? 9.859 5.275 -10.424 1.00 87.19 99 ARG A CA 1
ATOM 757 C C . ARG A 1 99 ? 9.207 4.142 -9.656 1.00 87.19 99 ARG A C 1
ATOM 759 O O . ARG A 1 99 ? 7.995 3.970 -9.715 1.00 87.19 99 ARG A O 1
ATOM 766 N N . LEU A 1 100 ? 10.021 3.405 -8.912 1.00 90.38 100 LEU A N 1
ATOM 767 C CA . LEU A 1 100 ? 9.591 2.389 -7.962 1.00 90.38 100 LEU A CA 1
ATOM 768 C C . LEU A 1 100 ? 9.801 2.930 -6.548 1.00 90.38 100 LEU A C 1
ATOM 770 O O . LEU A 1 100 ? 10.919 3.276 -6.153 1.00 90.38 100 LEU A O 1
ATOM 774 N N . VAL A 1 101 ? 8.710 3.023 -5.794 1.00 92.50 101 VAL A N 1
ATOM 775 C CA . VAL A 1 101 ? 8.719 3.429 -4.387 1.00 92.50 101 VAL A CA 1
ATOM 776 C C . VAL A 1 101 ? 8.332 2.232 -3.537 1.00 92.50 101 VAL A C 1
ATOM 778 O O . VAL A 1 101 ? 7.219 1.726 -3.659 1.00 92.50 101 VAL A O 1
ATOM 781 N N . ASP A 1 102 ? 9.249 1.796 -2.680 1.00 94.19 102 ASP A N 1
ATOM 782 C CA . ASP A 1 102 ? 9.016 0.697 -1.749 1.00 94.19 102 ASP A CA 1
ATOM 783 C C . ASP A 1 102 ? 7.845 1.025 -0.807 1.00 94.19 102 ASP A C 1
ATOM 785 O O . ASP A 1 102 ? 7.797 2.095 -0.189 1.00 94.19 102 ASP A O 1
ATOM 789 N N . VAL A 1 103 ? 6.890 0.103 -0.703 1.00 96.19 103 VAL A N 1
ATOM 790 C CA . VAL A 1 103 ? 5.713 0.254 0.157 1.00 96.19 103 VAL A CA 1
ATOM 791 C C . VAL A 1 103 ? 6.096 0.356 1.630 1.00 96.19 103 VAL A C 1
ATOM 793 O O . VAL A 1 103 ? 5.457 1.113 2.359 1.00 96.19 103 VAL A O 1
ATOM 796 N N . ASP A 1 104 ? 7.143 -0.338 2.076 1.00 95.12 104 ASP A N 1
ATOM 797 C CA . ASP A 1 104 ? 7.580 -0.286 3.472 1.00 95.12 104 ASP A CA 1
ATOM 798 C C . ASP A 1 104 ? 8.110 1.114 3.832 1.00 95.12 104 ASP A C 1
ATOM 800 O O . ASP A 1 104 ? 7.904 1.588 4.952 1.00 95.12 104 ASP A O 1
ATOM 804 N N . ASP A 1 105 ? 8.735 1.815 2.880 1.00 93.19 105 ASP A N 1
ATOM 805 C CA . ASP A 1 105 ? 9.159 3.206 3.069 1.00 93.19 105 ASP A CA 1
ATOM 806 C C . ASP A 1 105 ? 7.949 4.153 3.140 1.00 93.19 105 ASP A C 1
ATOM 808 O O . ASP A 1 105 ? 7.927 5.051 3.985 1.00 93.19 105 ASP A O 1
ATOM 812 N N . VAL A 1 106 ? 6.916 3.927 2.316 1.00 93.81 106 VAL A N 1
ATOM 813 C CA . VAL A 1 106 ? 5.657 4.695 2.374 1.00 93.81 106 VAL A CA 1
ATOM 814 C C . VAL A 1 106 ? 4.944 4.480 3.708 1.00 93.81 106 VAL A C 1
ATOM 816 O O . VAL A 1 106 ? 4.577 5.453 4.365 1.00 93.81 106 VAL A O 1
ATOM 819 N N . VAL A 1 107 ? 4.784 3.226 4.144 1.00 94.81 107 VAL A N 1
ATOM 820 C CA . VAL A 1 107 ? 4.151 2.892 5.431 1.00 94.81 107 VAL A CA 1
ATOM 821 C C . VAL A 1 107 ? 4.922 3.530 6.584 1.00 94.81 107 VAL A C 1
ATOM 823 O O . VAL A 1 107 ? 4.312 4.151 7.454 1.00 94.81 107 VAL A O 1
ATOM 826 N N . ARG A 1 108 ? 6.259 3.440 6.574 1.00 92.94 108 ARG A N 1
ATOM 827 C CA . ARG A 1 108 ? 7.109 4.064 7.595 1.00 92.94 108 ARG A CA 1
ATOM 828 C C . ARG A 1 108 ? 6.928 5.579 7.634 1.00 92.94 108 ARG A C 1
ATOM 830 O O . ARG A 1 108 ? 6.830 6.138 8.720 1.00 92.94 108 ARG A O 1
ATOM 837 N N . TYR A 1 109 ? 6.865 6.230 6.474 1.00 90.94 109 TYR A N 1
ATOM 838 C CA . TYR A 1 109 ? 6.664 7.676 6.374 1.00 90.94 109 TYR A CA 1
ATOM 839 C C . TYR A 1 109 ? 5.268 8.115 6.846 1.00 90.94 109 TYR A C 1
ATOM 841 O O . TYR A 1 109 ? 5.129 9.144 7.501 1.00 90.94 109 TYR A O 1
ATOM 849 N N . MET A 1 110 ? 4.231 7.331 6.542 1.00 90.81 110 MET A N 1
ATOM 850 C CA . MET A 1 110 ? 2.843 7.630 6.910 1.00 90.81 110 M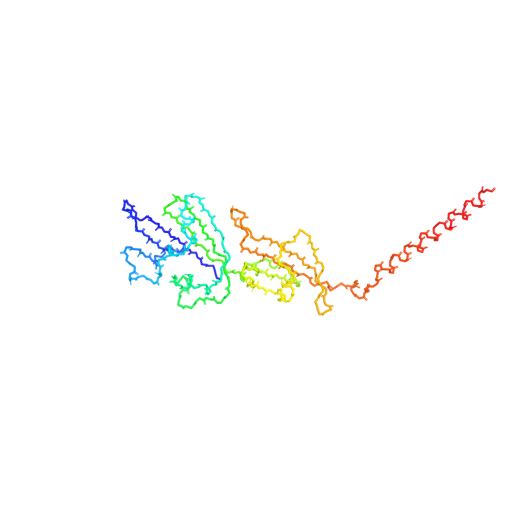ET A CA 1
ATOM 851 C C . MET A 1 110 ? 2.506 7.335 8.377 1.00 90.81 110 MET A C 1
ATOM 853 O O . MET A 1 110 ? 1.457 7.761 8.862 1.00 90.81 110 MET A O 1
ATOM 857 N N . LYS A 1 111 ? 3.345 6.588 9.097 1.00 88.62 111 LYS A N 1
ATOM 858 C CA . LYS A 1 111 ? 3.087 6.216 10.490 1.00 88.62 111 LYS A CA 1
ATOM 859 C C . LYS A 1 111 ? 3.258 7.439 11.401 1.00 88.62 111 LYS A C 1
ATOM 861 O O . LYS A 1 111 ? 4.365 7.776 11.802 1.00 88.62 111 LYS A O 1
ATOM 866 N N . MET A 1 112 ? 2.148 8.114 11.716 1.00 78.25 112 MET A N 1
ATOM 867 C CA . MET A 1 112 ? 2.157 9.386 12.459 1.00 78.25 112 MET A CA 1
ATOM 868 C C . MET A 1 112 ? 2.211 9.239 13.988 1.00 78.25 112 MET A C 1
ATOM 870 O O . MET A 1 112 ? 2.557 10.198 14.674 1.00 78.25 112 MET A O 1
ATOM 874 N N . THR A 1 113 ? 1.815 8.096 14.558 1.00 81.50 113 THR A N 1
ATOM 875 C CA . THR A 1 113 ? 1.667 7.944 16.019 1.00 81.50 113 THR A CA 1
ATOM 876 C C . THR A 1 113 ? 2.020 6.533 16.473 1.00 81.50 113 THR A C 1
ATOM 878 O O . THR A 1 113 ? 1.722 5.553 15.784 1.00 81.50 113 THR A O 1
ATOM 881 N N . GLU A 1 114 ? 2.635 6.421 17.651 1.00 81.88 114 GLU A N 1
ATOM 882 C CA . GLU A 1 114 ? 2.835 5.136 18.322 1.00 81.88 114 GLU A CA 1
ATOM 883 C C . GLU A 1 114 ? 1.474 4.480 18.615 1.00 81.88 114 GLU A C 1
ATOM 885 O O . GLU A 1 114 ? 0.567 5.110 19.152 1.00 81.88 114 GLU A O 1
ATOM 890 N N . GLY A 1 115 ? 1.308 3.219 18.210 1.00 85.81 115 GLY A N 1
ATOM 891 C CA . GLY A 1 115 ? 0.068 2.451 18.394 1.00 85.81 115 GLY A CA 1
ATOM 892 C C . GLY A 1 115 ? -0.887 2.433 17.194 1.00 85.81 115 GLY A C 1
ATOM 893 O O . GLY A 1 115 ? -1.744 1.552 17.128 1.00 85.81 115 GLY A O 1
ATOM 894 N N . ALA A 1 116 ? -0.714 3.321 16.208 1.00 92.31 116 ALA A N 1
ATOM 895 C CA . ALA A 1 116 ? -1.425 3.204 14.938 1.00 92.31 116 ALA A CA 1
ATOM 896 C C . ALA A 1 116 ? -0.802 2.085 14.086 1.00 92.31 116 ALA A C 1
ATOM 898 O O . ALA A 1 116 ? 0.405 2.069 13.824 1.00 92.31 116 ALA A O 1
ATOM 899 N N . LEU A 1 117 ? -1.639 1.150 13.650 1.00 96.19 117 LEU A N 1
ATOM 900 C CA . LEU A 1 117 ? -1.298 0.103 12.698 1.00 96.19 117 LEU A CA 1
ATOM 901 C C . LEU A 1 117 ? -1.670 0.592 11.302 1.00 96.19 117 LEU A C 1
ATOM 903 O O . LEU A 1 117 ? -2.756 1.130 11.085 1.00 96.19 117 LEU A O 1
ATOM 907 N N . LEU A 1 118 ? -0.769 0.399 10.349 1.00 97.56 118 LEU A N 1
ATOM 908 C CA . LEU A 1 118 ? -0.963 0.828 8.974 1.00 97.56 118 LEU A CA 1
ATOM 909 C C . LEU A 1 118 ? -0.516 -0.289 8.044 1.00 97.56 118 LEU A C 1
ATOM 911 O O . LEU A 1 118 ? 0.571 -0.834 8.230 1.00 97.56 118 LEU A O 1
ATOM 915 N N . SER A 1 119 ? -1.346 -0.605 7.056 1.00 98.00 119 SER A N 1
ATOM 916 C CA . SER A 1 119 ? -1.007 -1.527 5.980 1.00 98.00 119 SER A CA 1
ATOM 917 C C . SER A 1 119 ? -1.499 -1.009 4.639 1.00 98.00 119 SER A C 1
ATOM 919 O O . SER A 1 119 ? -2.528 -0.341 4.546 1.00 98.00 119 SER A O 1
ATOM 921 N N . ILE A 1 120 ? -0.778 -1.360 3.584 1.00 98.06 120 ILE A N 1
ATOM 922 C CA . ILE A 1 120 ? -1.183 -1.187 2.194 1.00 98.06 120 ILE A CA 1
ATOM 923 C C . ILE A 1 120 ? -1.525 -2.565 1.632 1.00 98.06 120 ILE A C 1
ATOM 925 O O . ILE A 1 120 ? -0.742 -3.504 1.772 1.00 98.06 120 ILE A O 1
ATOM 929 N N . VAL A 1 121 ? -2.695 -2.679 1.007 1.00 97.50 121 VAL A N 1
ATOM 930 C CA . VAL A 1 121 ? -3.227 -3.914 0.423 1.00 97.50 121 VAL A CA 1
ATOM 931 C C . VAL A 1 121 ? -3.347 -3.745 -1.089 1.00 97.50 121 VAL A C 1
ATOM 933 O O . VAL A 1 121 ? -3.978 -2.800 -1.573 1.00 97.50 121 VAL A O 1
ATOM 936 N N . ALA A 1 122 ? -2.734 -4.659 -1.830 1.00 96.25 122 ALA A N 1
ATOM 937 C CA . ALA A 1 122 ? -2.811 -4.739 -3.277 1.00 96.25 122 ALA A CA 1
ATOM 938 C C . ALA A 1 122 ? -4.128 -5.386 -3.749 1.00 96.25 122 ALA A C 1
ATOM 940 O O . ALA A 1 122 ? -4.820 -6.040 -2.965 1.00 96.25 122 ALA A O 1
ATOM 941 N N . PRO A 1 123 ? -4.516 -5.205 -5.026 1.00 92.88 123 PRO A N 1
ATOM 942 C CA . PRO A 1 123 ? -5.761 -5.761 -5.560 1.00 92.88 123 PRO A CA 1
ATOM 943 C C . PRO A 1 123 ? -5.828 -7.294 -5.536 1.00 92.88 123 PRO A C 1
ATOM 945 O O . PRO A 1 123 ? -6.920 -7.853 -5.532 1.00 92.88 123 PRO A O 1
ATOM 948 N N . ASP A 1 124 ? -4.676 -7.965 -5.505 1.00 91.44 124 ASP A N 1
ATOM 949 C CA . ASP A 1 124 ? -4.542 -9.422 -5.386 1.00 91.44 124 ASP A CA 1
ATOM 950 C C . ASP A 1 124 ? -4.683 -9.935 -3.937 1.00 91.44 124 ASP A C 1
ATOM 952 O O . ASP A 1 124 ? -4.649 -11.141 -3.702 1.00 91.44 124 ASP A O 1
ATOM 956 N N . GLY A 1 125 ? -4.855 -9.032 -2.964 1.00 92.62 125 GLY A N 1
ATOM 957 C CA . GLY A 1 125 ? -4.973 -9.342 -1.540 1.00 92.62 125 GLY A CA 1
ATOM 958 C C . GLY A 1 125 ? -3.644 -9.382 -0.784 1.00 92.62 125 GLY A C 1
ATOM 959 O O . GLY A 1 125 ? -3.661 -9.478 0.444 1.00 92.62 125 GLY A O 1
ATOM 960 N N . ASN A 1 126 ? -2.499 -9.258 -1.465 1.00 94.69 126 ASN A N 1
ATOM 961 C CA . ASN A 1 126 ? -1.211 -9.145 -0.787 1.00 94.69 126 ASN A CA 1
ATOM 962 C C . ASN A 1 126 ? -1.154 -7.848 0.024 1.00 94.69 126 ASN A C 1
ATOM 964 O O . ASN A 1 126 ? -1.585 -6.789 -0.432 1.00 94.69 126 ASN A O 1
ATOM 968 N N . ALA A 1 127 ? -0.596 -7.914 1.231 1.00 96.62 127 ALA A N 1
ATOM 969 C CA . ALA A 1 127 ? -0.532 -6.774 2.136 1.00 96.62 127 ALA A CA 1
ATOM 970 C C . ALA A 1 127 ? 0.878 -6.553 2.690 1.00 96.62 127 ALA A C 1
ATOM 972 O O . ALA A 1 127 ? 1.640 -7.497 2.907 1.00 96.62 127 ALA A O 1
ATOM 973 N N . ARG A 1 128 ? 1.216 -5.286 2.937 1.00 96.94 128 ARG A N 1
ATOM 974 C CA . ARG A 1 128 ? 2.444 -4.855 3.619 1.00 96.94 128 ARG A CA 1
ATOM 975 C C . ARG A 1 128 ? 2.108 -3.864 4.719 1.00 96.94 128 ARG A C 1
ATOM 977 O O . ARG A 1 128 ? 1.360 -2.925 4.466 1.00 96.94 128 ARG A O 1
ATOM 984 N N . GLY A 1 129 ? 2.674 -4.064 5.905 1.00 96.06 129 GLY A N 1
ATOM 985 C CA . GLY A 1 129 ? 2.473 -3.215 7.077 1.00 96.06 129 GLY A CA 1
ATOM 986 C C . GLY A 1 129 ? 2.165 -4.013 8.342 1.00 96.06 129 GLY A C 1
ATOM 987 O O . GLY A 1 129 ? 2.439 -5.211 8.407 1.00 96.06 129 GLY A O 1
ATOM 988 N N . ASP A 1 130 ? 1.592 -3.332 9.333 1.00 96.88 130 ASP A N 1
ATOM 989 C CA . ASP A 1 130 ? 1.473 -3.828 10.712 1.00 96.88 130 ASP A CA 1
ATOM 990 C C . ASP A 1 130 ? 0.044 -4.264 11.098 1.00 96.88 130 ASP A C 1
ATOM 992 O O . ASP A 1 130 ? -0.195 -4.702 12.224 1.00 96.88 130 ASP A O 1
ATOM 996 N N . VAL A 1 131 ? -0.937 -4.115 10.202 1.00 97.38 131 VAL A N 1
ATOM 997 C CA . VAL A 1 131 ? -2.331 -4.515 10.466 1.00 97.38 131 VAL A CA 1
ATOM 998 C C . VAL A 1 131 ? -2.458 -6.049 10.402 1.00 97.38 131 VAL A C 1
ATOM 1000 O O . VAL A 1 131 ? -2.061 -6.626 9.387 1.00 97.38 131 VAL A O 1
ATOM 1003 N N . PRO A 1 132 ? -3.041 -6.715 11.424 1.00 97.19 132 PRO A N 1
ATOM 1004 C CA . PRO A 1 132 ? -3.249 -8.165 11.429 1.00 97.19 132 PRO A CA 1
ATOM 1005 C C . PRO A 1 132 ? -4.010 -8.661 10.193 1.00 97.19 132 PRO A C 1
ATOM 1007 O O . PRO A 1 132 ? -4.966 -8.022 9.748 1.00 97.19 132 PRO A O 1
ATOM 1010 N N . LEU A 1 133 ? -3.610 -9.810 9.642 1.00 95.94 133 LEU A N 1
ATOM 1011 C CA . LEU A 1 133 ? -4.174 -10.352 8.394 1.00 95.94 133 LEU A CA 1
ATOM 1012 C C . LEU A 1 133 ? -5.669 -10.672 8.515 1.00 95.94 133 LEU A C 1
ATOM 1014 O O . LEU A 1 133 ? -6.455 -10.416 7.611 1.00 95.94 133 LEU A O 1
ATOM 1018 N N . ASP A 1 134 ? -6.064 -11.180 9.667 1.00 96.88 134 ASP A N 1
ATOM 1019 C CA . ASP A 1 134 ? -7.422 -11.455 10.112 1.00 96.88 134 ASP A CA 1
ATOM 1020 C C . ASP A 1 134 ? -8.278 -10.180 10.231 1.00 96.88 134 ASP A C 1
ATOM 1022 O O . ASP A 1 134 ? -9.484 -10.222 9.968 1.00 96.88 134 ASP A O 1
ATOM 1026 N N . LEU A 1 135 ? -7.662 -9.023 10.513 1.00 97.19 135 LEU A N 1
ATOM 1027 C CA . LEU A 1 135 ? -8.319 -7.714 10.425 1.00 97.19 135 LEU A CA 1
ATOM 1028 C C . LEU A 1 135 ? -8.465 -7.249 8.981 1.00 97.19 135 LEU A C 1
ATOM 1030 O O . LEU A 1 135 ? -9.548 -6.818 8.587 1.00 97.19 135 LEU A O 1
ATOM 1034 N N . LEU A 1 136 ? -7.411 -7.393 8.178 1.00 97.31 136 LEU A N 1
ATOM 1035 C CA . LEU A 1 136 ? -7.437 -7.052 6.755 1.00 97.31 136 LEU A CA 1
ATOM 1036 C C . LEU A 1 136 ? -8.471 -7.875 5.979 1.00 97.31 136 LEU A C 1
ATOM 1038 O O . LEU A 1 136 ? -9.175 -7.324 5.136 1.00 97.31 136 LEU A O 1
ATOM 1042 N N . ALA A 1 137 ? -8.647 -9.154 6.315 1.00 96.31 137 ALA A N 1
ATOM 1043 C CA . ALA A 1 137 ? -9.650 -10.026 5.703 1.00 96.31 137 ALA A CA 1
ATOM 1044 C C . ALA A 1 137 ? -11.094 -9.516 5.886 1.00 96.31 137 ALA A C 1
ATOM 1046 O O . ALA A 1 137 ? -11.969 -9.824 5.078 1.00 96.31 137 ALA A O 1
ATOM 1047 N N . ARG A 1 138 ? -11.355 -8.703 6.921 1.00 96.62 138 ARG A N 1
ATOM 1048 C CA . ARG A 1 138 ? -12.665 -8.070 7.170 1.00 96.62 138 ARG A CA 1
ATOM 1049 C C . ARG A 1 138 ? -12.835 -6.724 6.456 1.00 96.62 138 ARG A C 1
ATOM 1051 O O . ARG A 1 138 ? -13.917 -6.139 6.499 1.00 96.62 138 ARG A O 1
ATOM 1058 N N . VAL A 1 139 ? -11.787 -6.230 5.799 1.00 95.88 139 VAL A N 1
ATOM 1059 C CA . VAL A 1 139 ? -11.712 -4.908 5.165 1.00 95.88 139 VAL A CA 1
ATOM 1060 C C . VAL A 1 139 ? -11.435 -5.087 3.672 1.00 95.88 139 VAL A C 1
ATOM 1062 O O . VAL A 1 139 ? -10.349 -4.828 3.165 1.00 95.88 139 VAL A O 1
ATOM 1065 N N . THR A 1 140 ? -12.444 -5.555 2.941 1.00 93.12 140 THR A N 1
ATOM 1066 C CA . THR A 1 140 ? -12.324 -5.857 1.502 1.00 93.12 140 THR A CA 1
ATOM 1067 C C . THR A 1 140 ? -12.510 -4.628 0.602 1.00 93.12 140 THR A C 1
ATOM 1069 O O . THR A 1 140 ? -12.096 -4.620 -0.562 1.00 93.12 140 THR A O 1
ATOM 1072 N N . ALA A 1 141 ? -13.106 -3.560 1.135 1.00 95.25 141 ALA A N 1
ATOM 1073 C CA . ALA A 1 141 ? -13.453 -2.353 0.397 1.00 95.25 141 ALA A CA 1
ATOM 1074 C C . ALA A 1 141 ? -13.101 -1.076 1.182 1.00 95.25 141 ALA A C 1
ATOM 1076 O O . ALA A 1 141 ? -13.017 -1.114 2.414 1.00 95.25 141 ALA A O 1
ATOM 1077 N N . PRO A 1 142 ? -12.925 0.063 0.484 1.00 96.56 142 PRO A N 1
ATOM 1078 C CA . PRO A 1 142 ? -12.808 1.368 1.122 1.00 96.56 142 PRO A CA 1
ATOM 1079 C C . PRO A 1 142 ? -13.994 1.665 2.043 1.00 96.56 142 PRO A C 1
ATOM 1081 O O . PRO A 1 142 ? -15.125 1.249 1.784 1.00 96.56 142 PRO A O 1
ATOM 1084 N N . THR A 1 143 ? -13.739 2.422 3.105 1.00 96.50 143 THR A N 1
ATOM 1085 C CA . THR A 1 143 ? -14.754 2.877 4.047 1.00 96.50 143 THR A CA 1
ATOM 1086 C C . THR A 1 143 ? -14.809 4.403 4.084 1.00 96.50 143 THR A C 1
ATOM 1088 O O . THR A 1 143 ? -13.799 5.115 4.123 1.00 96.50 143 THR A O 1
ATOM 1091 N N . GLU A 1 144 ? -16.028 4.937 4.070 1.00 94.06 144 GLU A N 1
ATOM 1092 C CA . GLU A 1 144 ? -16.249 6.375 4.245 1.00 94.06 144 GLU A CA 1
ATOM 1093 C C . GLU A 1 144 ? -15.972 6.784 5.692 1.00 94.06 144 GLU A C 1
ATOM 1095 O O . GLU A 1 144 ? -15.239 7.744 5.931 1.00 94.06 144 GLU A O 1
ATOM 1100 N N . ASN A 1 145 ? -16.468 5.971 6.630 1.00 94.44 145 ASN A N 1
ATOM 1101 C CA . ASN A 1 145 ? -16.386 6.181 8.071 1.00 94.44 145 ASN A CA 1
ATOM 1102 C C . ASN A 1 145 ? -15.492 5.137 8.757 1.00 94.44 145 ASN A C 1
ATOM 1104 O O . ASN A 1 145 ? -15.245 4.048 8.222 1.00 94.44 145 ASN A O 1
ATOM 1108 N N . ILE A 1 146 ? -15.044 5.474 9.968 1.00 95.38 146 ILE A N 1
ATOM 1109 C CA . ILE A 1 146 ? -14.349 4.553 10.873 1.00 95.38 146 ILE A CA 1
ATOM 1110 C C . ILE A 1 146 ? -15.321 3.442 11.287 1.00 95.38 146 ILE A C 1
ATOM 1112 O O . ILE A 1 146 ? -16.474 3.711 11.628 1.00 95.38 146 ILE A O 1
ATOM 1116 N N . ARG A 1 147 ? -14.857 2.192 11.259 1.00 96.06 147 ARG A N 1
ATOM 1117 C CA . ARG A 1 147 ? -15.605 1.013 11.708 1.00 96.06 147 ARG A CA 1
ATOM 1118 C C . ARG A 1 147 ? -14.931 0.396 12.922 1.00 96.06 147 ARG A C 1
ATOM 1120 O O . ARG A 1 147 ? -13.711 0.301 12.952 1.00 96.06 147 ARG A O 1
ATOM 1127 N N . GLU A 1 148 ? -15.717 -0.058 13.887 1.00 95.38 148 GLU A 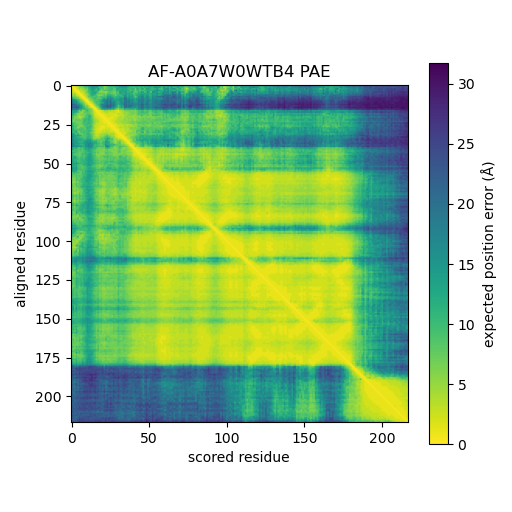N 1
ATOM 1128 C CA . GLU A 1 148 ? -15.209 -0.878 14.986 1.00 95.38 148 GLU A CA 1
ATOM 1129 C C . GLU A 1 148 ? -15.278 -2.354 14.589 1.00 95.38 148 GLU A C 1
ATOM 1131 O O . GLU A 1 148 ? -16.319 -2.838 14.142 1.00 95.38 148 GLU A O 1
ATOM 1136 N N . ILE A 1 149 ? -14.155 -3.057 14.702 1.00 95.75 149 ILE A N 1
ATOM 1137 C CA . ILE A 1 149 ? -14.035 -4.473 14.360 1.00 95.75 149 ILE A CA 1
ATOM 1138 C C . ILE A 1 149 ? -13.399 -5.201 15.539 1.00 95.75 149 ILE A C 1
ATOM 1140 O O . ILE A 1 149 ? -12.328 -4.818 16.004 1.00 95.75 149 ILE A O 1
ATOM 1144 N N . GLU A 1 150 ? -14.056 -6.257 16.008 1.00 95.00 150 GLU A N 1
ATOM 1145 C CA . GLU A 1 150 ? -13.560 -7.103 17.093 1.00 95.00 150 GLU A CA 1
ATOM 1146 C C . GLU A 1 150 ? -12.874 -8.365 16.554 1.00 95.00 150 GLU A C 1
ATOM 1148 O O . GLU A 1 150 ? -13.441 -9.085 15.719 1.00 95.00 150 GLU A O 1
ATOM 1153 N N . ILE A 1 151 ? -11.654 -8.618 17.038 1.00 94.81 151 ILE A N 1
ATOM 1154 C CA . ILE A 1 151 ? -10.822 -9.789 16.734 1.00 94.81 151 ILE A CA 1
ATOM 1155 C C . ILE A 1 151 ? -10.137 -10.248 18.011 1.00 94.81 151 ILE A C 1
ATOM 1157 O O . ILE A 1 151 ? -9.476 -9.446 18.668 1.00 94.81 151 ILE A O 1
ATOM 1161 N N . ASP A 1 152 ? -10.293 -11.525 18.361 1.00 91.25 152 ASP A N 1
ATOM 1162 C CA . ASP A 1 152 ? -9.677 -12.139 19.541 1.00 91.25 152 ASP A CA 1
ATOM 1163 C C . ASP A 1 152 ? -9.809 -11.271 20.800 1.00 91.25 152 ASP A C 1
ATOM 1165 O O . ASP A 1 152 ? -8.823 -10.985 21.481 1.00 91.25 152 ASP A O 1
ATOM 1169 N N . THR A 1 153 ? -11.033 -10.806 21.090 1.00 88.06 153 THR A N 1
ATOM 1170 C CA . THR A 1 153 ? -11.393 -9.921 22.225 1.00 88.06 153 THR A CA 1
ATOM 1171 C C . THR A 1 153 ? -10.796 -8.508 22.190 1.00 88.06 153 THR A C 1
ATOM 1173 O O . THR A 1 153 ? -10.942 -7.740 23.141 1.00 88.06 153 THR A O 1
ATOM 1176 N N . LYS A 1 154 ? -10.124 -8.128 21.100 1.00 92.94 154 LYS A N 1
ATOM 1177 C CA . LYS A 1 154 ? -9.596 -6.778 20.882 1.00 92.94 154 LYS A CA 1
ATOM 1178 C C . LYS A 1 154 ? -10.481 -6.031 19.897 1.00 92.94 154 LYS A C 1
ATOM 1180 O O . LYS A 1 154 ? -10.727 -6.501 18.788 1.00 92.94 154 LYS A O 1
ATOM 1185 N N . THR A 1 155 ? -10.906 -4.834 20.280 1.00 93.44 155 THR A N 1
ATOM 1186 C CA . THR A 1 155 ? -11.638 -3.926 19.393 1.00 93.44 155 THR A CA 1
ATOM 1187 C C . THR A 1 155 ? -10.665 -2.984 18.695 1.00 93.44 155 THR A C 1
ATOM 1189 O O . THR A 1 155 ? -9.850 -2.316 19.335 1.00 93.44 155 THR A O 1
ATOM 1192 N N . TYR A 1 156 ? -10.776 -2.905 17.375 1.00 95.88 156 TYR A N 1
ATOM 1193 C CA . TYR A 1 156 ? -10.011 -2.003 16.526 1.00 95.88 156 TYR A CA 1
ATOM 1194 C C . TYR A 1 156 ? -10.940 -0.988 15.875 1.00 95.88 156 TYR A C 1
ATOM 1196 O O . TYR A 1 156 ? -11.982 -1.358 15.342 1.00 95.88 156 TYR A O 1
ATOM 1204 N N . GLN A 1 157 ? -10.542 0.279 15.863 1.00 95.50 157 GLN A N 1
ATOM 1205 C CA . GLN A 1 157 ? -11.114 1.290 14.983 1.00 95.50 157 GLN A CA 1
ATOM 1206 C C . GLN A 1 157 ? -10.350 1.280 13.667 1.00 95.50 157 GLN A C 1
ATOM 1208 O O . GLN A 1 157 ? -9.142 1.506 13.646 1.00 95.50 157 GLN A O 1
ATOM 1213 N N . VAL A 1 158 ? -11.054 1.002 12.576 1.00 97.38 158 VAL A N 1
ATOM 1214 C CA . VAL A 1 158 ? -10.471 0.776 11.257 1.00 97.38 158 VAL A CA 1
ATOM 1215 C C . VAL A 1 158 ? -11.031 1.761 10.245 1.00 97.38 158 VAL A C 1
ATOM 1217 O O . VAL A 1 158 ? -12.243 1.948 10.137 1.00 97.38 158 VAL A O 1
ATOM 1220 N N . LEU A 1 159 ? -10.134 2.363 9.472 1.00 97.50 159 LEU A N 1
ATOM 1221 C CA . LEU A 1 159 ? -10.441 3.206 8.327 1.00 97.50 159 LEU A CA 1
ATOM 1222 C C . LEU A 1 159 ? -9.692 2.671 7.111 1.00 97.50 159 LEU A C 1
ATOM 1224 O O . LEU A 1 159 ? -8.482 2.459 7.167 1.00 97.50 159 LEU A O 1
ATOM 1228 N N . ALA A 1 160 ? -10.402 2.495 6.002 1.00 98.00 160 ALA A N 1
ATOM 1229 C CA . ALA A 1 160 ? -9.807 2.050 4.754 1.00 98.00 160 ALA A CA 1
ATOM 1230 C C . ALA A 1 160 ? -10.041 3.080 3.652 1.00 98.00 160 ALA A C 1
ATOM 1232 O O . ALA A 1 160 ? -11.175 3.491 3.415 1.00 98.00 160 ALA A O 1
ATOM 1233 N N . LYS A 1 161 ? -8.988 3.495 2.950 1.00 98.06 161 LYS A N 1
ATOM 1234 C CA . LYS A 1 161 ? -9.079 4.442 1.832 1.00 98.06 161 LYS A CA 1
ATOM 1235 C C . LYS A 1 161 ? -8.518 3.817 0.566 1.00 98.06 161 LYS A C 1
ATOM 1237 O O . LYS A 1 161 ? -7.485 3.152 0.602 1.00 98.06 161 LYS A O 1
ATOM 1242 N N . ALA A 1 162 ? -9.222 4.011 -0.547 1.00 98.00 162 ALA A N 1
ATOM 1243 C CA . ALA A 1 162 ? -8.724 3.595 -1.849 1.00 98.00 162 ALA A CA 1
ATOM 1244 C C . ALA A 1 162 ? -7.437 4.359 -2.169 1.00 98.00 162 ALA A C 1
ATOM 1246 O O . ALA A 1 162 ? -7.349 5.561 -1.924 1.00 98.00 162 ALA A O 1
ATOM 1247 N N . ILE A 1 163 ? -6.464 3.652 -2.734 1.00 97.38 163 ILE A N 1
ATOM 1248 C CA . ILE A 1 163 ? -5.357 4.287 -3.441 1.00 97.38 163 ILE A CA 1
ATOM 1249 C C . ILE A 1 163 ? -5.779 4.325 -4.897 1.00 97.38 163 ILE A C 1
ATOM 1251 O O . ILE A 1 163 ? -6.076 3.270 -5.464 1.00 97.38 163 ILE A O 1
ATOM 1255 N N . VAL A 1 164 ? -5.831 5.519 -5.472 1.00 97.00 164 VAL A N 1
ATOM 1256 C CA . VAL A 1 164 ? -6.228 5.736 -6.863 1.00 97.00 164 VAL A CA 1
ATOM 1257 C C . VAL A 1 164 ? -5.049 6.252 -7.673 1.00 97.00 164 VAL A C 1
ATOM 1259 O O . VAL A 1 164 ? -4.184 6.952 -7.142 1.00 97.00 164 VAL A O 1
ATOM 1262 N N . ASP A 1 165 ? -4.982 5.855 -8.937 1.00 94.50 165 ASP A N 1
ATOM 1263 C CA . ASP A 1 165 ? -4.040 6.412 -9.900 1.00 94.50 165 ASP A CA 1
ATOM 1264 C C . ASP A 1 165 ? -4.530 7.775 -10.443 1.00 94.50 165 ASP A C 1
ATOM 1266 O O . ASP A 1 165 ? -5.604 8.251 -10.064 1.00 94.50 165 ASP A O 1
ATOM 1270 N N . PRO A 1 166 ? -3.747 8.448 -11.307 1.00 92.00 166 PRO A N 1
ATOM 1271 C CA . PRO A 1 166 ? -4.151 9.723 -11.902 1.00 92.00 166 PRO A CA 1
ATOM 1272 C C . PRO A 1 166 ? -5.424 9.682 -12.768 1.00 92.00 166 PRO A C 1
ATOM 1274 O O . PRO A 1 166 ? -5.995 10.741 -13.016 1.00 92.00 166 PRO A O 1
ATOM 1277 N N . ASP A 1 167 ? -5.863 8.503 -13.221 1.00 92.06 167 ASP A N 1
ATOM 1278 C CA . ASP A 1 167 ? -7.100 8.293 -13.988 1.00 92.06 167 ASP A CA 1
ATOM 1279 C C . ASP A 1 167 ? -8.252 7.782 -13.077 1.00 92.06 167 ASP A C 1
ATOM 1281 O O . ASP A 1 167 ? -9.236 7.211 -13.559 1.00 92.06 167 ASP A O 1
ATOM 1285 N N . ASP A 1 168 ? -8.128 7.978 -11.756 1.00 95.06 168 ASP A N 1
ATOM 1286 C CA . ASP A 1 168 ? -9.075 7.578 -10.700 1.00 95.06 168 ASP A CA 1
ATOM 1287 C C . ASP A 1 168 ? -9.339 6.059 -10.625 1.00 95.06 168 ASP A C 1
ATOM 1289 O O . ASP A 1 168 ? -10.327 5.587 -10.056 1.00 95.06 168 ASP A O 1
ATOM 1293 N N . GLN A 1 169 ? -8.437 5.246 -11.184 1.00 94.50 169 GLN A N 1
ATOM 1294 C CA . GLN A 1 169 ? -8.516 3.793 -11.083 1.00 94.50 169 GLN A CA 1
ATOM 1295 C C . GLN A 1 169 ? -7.928 3.330 -9.757 1.00 94.50 169 GLN A C 1
ATOM 1297 O O . GLN A 1 169 ? -6.823 3.708 -9.366 1.00 94.50 169 GLN A O 1
ATOM 1302 N N . ARG A 1 170 ? -8.642 2.445 -9.058 1.00 95.56 170 ARG A N 1
ATOM 1303 C CA . ARG A 1 170 ? -8.154 1.873 -7.801 1.00 95.56 170 ARG A CA 1
ATOM 1304 C C . ARG A 1 170 ? -6.948 0.965 -8.055 1.00 95.56 170 ARG A C 1
ATOM 1306 O O . ARG A 1 170 ? -7.074 -0.079 -8.689 1.00 95.56 170 ARG A O 1
ATOM 1313 N N . VAL A 1 171 ? -5.813 1.305 -7.450 1.00 96.69 171 VAL A N 1
ATOM 1314 C CA . VAL A 1 171 ? -4.573 0.510 -7.492 1.00 96.69 171 VAL A CA 1
ATOM 1315 C C . VAL A 1 171 ? -4.298 -0.252 -6.204 1.00 96.69 171 VAL A C 1
ATOM 1317 O O . VAL A 1 171 ? -3.440 -1.124 -6.185 1.00 96.69 171 VAL A O 1
ATOM 1320 N N . GLY A 1 172 ? -5.003 0.067 -5.119 1.00 97.31 172 GLY A N 1
ATOM 1321 C CA . GLY A 1 172 ? -4.813 -0.582 -3.827 1.00 97.31 172 GLY A CA 1
ATOM 1322 C C . GLY A 1 172 ? -5.731 -0.025 -2.746 1.00 97.31 172 GLY A C 1
ATOM 1323 O O . GLY A 1 172 ? -6.725 0.656 -3.023 1.00 97.31 172 GLY A O 1
ATOM 1324 N N . LEU A 1 173 ? -5.408 -0.336 -1.497 1.00 97.94 173 LEU A N 1
ATOM 1325 C CA . LEU A 1 173 ? -6.109 0.133 -0.308 1.00 97.94 173 LEU A CA 1
ATOM 1326 C C . LEU A 1 173 ? -5.087 0.486 0.774 1.00 97.94 173 LEU A C 1
ATOM 1328 O O . LEU A 1 173 ? -4.224 -0.328 1.082 1.00 97.94 173 LEU A O 1
ATOM 1332 N N . VAL A 1 174 ? -5.199 1.667 1.378 1.00 97.62 174 VAL A N 1
ATOM 1333 C CA . VAL A 1 174 ? -4.543 1.961 2.658 1.00 97.62 174 VAL A CA 1
ATOM 1334 C C . VAL A 1 174 ? -5.520 1.594 3.760 1.00 97.62 174 VAL A C 1
ATOM 1336 O O . VAL A 1 174 ? -6.643 2.098 3.779 1.00 97.62 174 VAL A O 1
ATOM 1339 N N . VAL A 1 175 ? -5.098 0.741 4.684 1.00 97.94 175 VAL A N 1
ATOM 1340 C CA . VAL A 1 175 ? -5.860 0.376 5.876 1.00 97.94 175 VAL A CA 1
ATOM 1341 C C . VAL A 1 175 ? -5.120 0.897 7.093 1.00 97.94 175 VAL A C 1
ATOM 1343 O O . VAL A 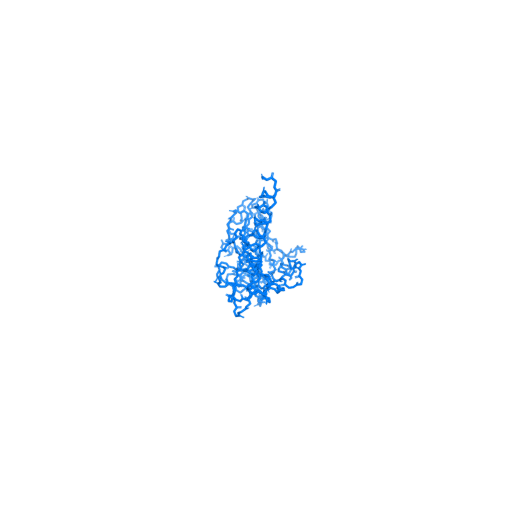1 175 ? -3.996 0.486 7.371 1.00 97.94 175 VAL A O 1
ATOM 1346 N N . MET A 1 176 ? -5.772 1.793 7.822 1.00 97.44 176 MET A N 1
ATOM 1347 C CA . MET A 1 176 ? -5.324 2.260 9.124 1.00 97.44 176 MET A CA 1
ATOM 1348 C C . MET A 1 176 ? -6.194 1.612 10.195 1.00 97.44 176 MET A C 1
ATOM 1350 O O . MET A 1 176 ? -7.422 1.640 10.101 1.00 97.44 176 MET A O 1
ATOM 1354 N N . ALA A 1 177 ? -5.568 1.048 11.218 1.00 96.88 177 ALA A N 1
ATOM 1355 C CA . ALA A 1 177 ? -6.245 0.493 12.375 1.00 96.88 177 ALA A CA 1
ATOM 1356 C C . ALA A 1 177 ? -5.622 1.049 13.656 1.00 96.88 177 ALA A C 1
ATOM 1358 O O . ALA A 1 177 ? -4.406 1.132 13.786 1.00 96.88 177 ALA A O 1
ATOM 1359 N N . SER 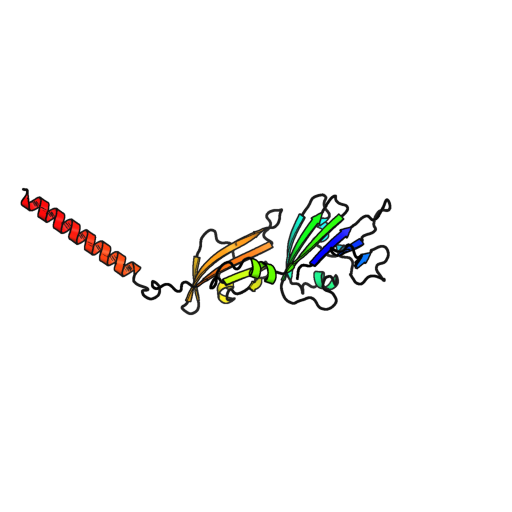A 1 178 ? -6.455 1.409 14.620 1.00 94.81 178 SER A N 1
ATOM 1360 C CA . SER A 1 178 ? -6.019 1.759 15.968 1.00 94.81 178 SER A CA 1
ATOM 1361 C C . SER A 1 178 ? -6.710 0.840 16.955 1.00 94.81 178 SER A C 1
ATOM 1363 O O . SER A 1 178 ? -7.915 0.596 16.847 1.00 94.81 178 SER A O 1
ATOM 1365 N N . ARG A 1 179 ? -5.952 0.292 17.902 1.00 93.44 179 ARG A N 1
ATOM 1366 C CA . ARG A 1 179 ? -6.529 -0.525 18.964 1.00 93.44 179 ARG A CA 1
ATOM 1367 C C . ARG A 1 179 ? -7.258 0.391 19.942 1.00 93.44 179 ARG A C 1
ATOM 1369 O O . ARG A 1 179 ? -6.701 1.380 20.413 1.00 93.44 179 ARG A O 1
ATOM 1376 N N . VAL A 1 180 ? -8.502 0.058 20.265 1.00 90.62 180 VAL A N 1
ATOM 1377 C CA . VAL A 1 180 ? -9.281 0.797 21.260 1.00 90.62 180 VAL A CA 1
ATOM 1378 C C . VAL A 1 180 ? -8.918 0.270 22.645 1.00 90.62 180 VAL A C 1
ATOM 1380 O O . VAL A 1 180 ? -9.651 -0.501 23.261 1.00 90.62 180 VAL A O 1
ATOM 1383 N N . ASP A 1 181 ? -7.762 0.698 23.143 1.00 78.44 181 ASP A N 1
ATOM 1384 C CA . ASP A 1 181 ? -7.334 0.474 24.527 1.00 78.44 181 ASP A CA 1
ATOM 1385 C C . ASP A 1 181 ? -7.909 1.578 25.429 1.00 78.44 181 ASP A C 1
ATOM 1387 O O . ASP A 1 181 ? -7.201 2.385 26.023 1.00 78.44 181 ASP A O 1
ATOM 1391 N N . GLY A 1 182 ? -9.237 1.697 25.458 1.00 59.66 182 GLY A N 1
ATOM 1392 C CA . GLY A 1 182 ? -9.916 2.725 26.242 1.00 59.66 182 GLY A CA 1
ATOM 1393 C C . GLY A 1 182 ? -10.268 2.248 27.649 1.00 59.66 182 GLY A C 1
ATOM 1394 O O . GLY A 1 182 ? -10.758 1.143 27.827 1.00 59.66 182 GLY A O 1
ATOM 1395 N N . VAL A 1 183 ? -10.205 3.133 28.646 1.00 56.41 183 VAL A N 1
ATOM 1396 C CA . VAL A 1 183 ? -10.828 2.913 29.973 1.00 56.41 183 VAL A CA 1
ATOM 1397 C C . VAL A 1 183 ? -12.343 2.638 29.862 1.00 56.41 183 VAL A C 1
ATOM 1399 O O . VAL A 1 183 ? -12.956 2.092 30.767 1.00 56.41 183 VAL A O 1
ATOM 1402 N N . LEU A 1 184 ? -12.967 2.953 28.724 1.00 50.06 184 LEU A N 1
ATOM 1403 C CA . LEU A 1 184 ? -14.354 2.589 28.426 1.00 50.06 184 LEU A CA 1
ATOM 1404 C C . LEU A 1 184 ? -14.526 1.140 27.935 1.00 50.06 184 LEU A C 1
ATOM 1406 O O . LEU A 1 184 ? -15.633 0.624 28.038 1.00 50.06 184 LEU A O 1
ATOM 1410 N N . SER A 1 185 ? -13.473 0.458 27.465 1.00 51.28 185 SER A N 1
ATOM 1411 C CA . SER A 1 185 ? -13.516 -0.995 27.234 1.00 51.28 185 SER A CA 1
ATOM 1412 C C . SER A 1 185 ? -13.392 -1.792 28.539 1.00 51.28 185 SER A C 1
ATOM 1414 O O . SER A 1 185 ? -13.881 -2.916 28.599 1.00 51.28 185 SER A O 1
ATOM 1416 N N . LEU A 1 186 ? -12.867 -1.190 29.622 1.00 54.88 186 LEU A N 1
ATOM 1417 C CA . LEU A 1 186 ? -12.993 -1.731 30.991 1.00 54.88 186 LEU A CA 1
ATOM 1418 C C . LEU A 1 186 ? -14.444 -1.726 31.492 1.00 54.88 186 LEU A C 1
ATOM 1420 O O . LEU A 1 186 ? -14.781 -2.454 32.423 1.00 54.88 186 LEU A O 1
ATOM 1424 N N . PHE A 1 187 ? -15.313 -0.927 30.873 1.00 64.81 187 PHE A N 1
ATOM 1425 C CA . PHE A 1 187 ? -16.725 -0.865 31.208 1.00 64.81 187 PHE A CA 1
ATOM 1426 C C . PHE A 1 187 ? -17.561 -1.105 29.947 1.00 64.81 187 PHE A C 1
ATOM 1428 O O . PHE A 1 187 ? -18.179 -0.168 29.436 1.00 64.81 187 PHE A O 1
ATOM 1435 N N . PRO A 1 188 ? -17.671 -2.359 29.466 1.00 61.97 188 PRO A N 1
ATOM 1436 C CA . PRO A 1 188 ? -18.513 -2.717 28.317 1.00 61.97 188 PRO A CA 1
ATOM 1437 C C . PRO A 1 188 ? -19.994 -2.332 28.507 1.00 61.97 188 PRO A C 1
ATOM 1439 O O . PRO A 1 188 ? -20.793 -2.379 27.573 1.00 61.97 188 PRO A O 1
ATOM 1442 N N . HIS A 1 189 ? -20.380 -1.908 29.714 1.00 67.00 189 HIS A N 1
ATOM 1443 C CA . HIS A 1 189 ? -21.704 -1.396 30.051 1.00 67.00 189 HIS A CA 1
ATOM 1444 C C . HIS A 1 189 ? -21.708 0.073 30.492 1.00 67.00 189 HIS A C 1
ATOM 1446 O O . HIS A 1 189 ? -22.759 0.556 30.889 1.00 67.00 189 HIS A O 1
ATOM 1452 N N . ALA A 1 190 ? -20.606 0.830 30.401 1.00 72.44 190 ALA A N 1
ATOM 1453 C CA . ALA A 1 190 ? -20.584 2.246 30.791 1.00 72.44 190 ALA A CA 1
ATOM 1454 C C . ALA A 1 190 ? -21.637 3.059 30.039 1.00 72.44 190 ALA A C 1
ATOM 1456 O O . ALA A 1 190 ? -22.318 3.875 30.649 1.00 72.44 190 ALA A O 1
ATOM 1457 N N . ARG A 1 191 ? -21.843 2.796 28.742 1.00 72.00 191 ARG A N 1
ATOM 1458 C CA . ARG A 1 191 ? -22.919 3.445 27.974 1.00 72.00 191 ARG A CA 1
ATOM 1459 C C . ARG A 1 191 ? -24.302 3.149 28.565 1.00 72.00 191 ARG A C 1
ATOM 1461 O O . ARG A 1 191 ? -25.123 4.054 28.656 1.00 72.00 191 ARG A O 1
ATOM 1468 N N . LEU A 1 192 ? -24.536 1.916 29.019 1.00 81.38 192 LEU A N 1
ATOM 1469 C CA . LEU A 1 192 ? -25.780 1.519 29.679 1.00 81.38 192 LEU A CA 1
ATOM 1470 C C . LEU A 1 192 ? -25.903 2.153 31.071 1.00 81.38 192 LEU A C 1
ATOM 1472 O O . LEU A 1 192 ? -26.953 2.689 31.398 1.00 81.38 192 LEU A O 1
ATOM 1476 N N . VAL A 1 193 ? -24.827 2.168 31.860 1.00 84.75 193 VAL A N 1
ATOM 1477 C CA . VAL A 1 193 ? -24.788 2.813 33.182 1.00 84.75 193 VAL A CA 1
ATOM 1478 C C . VAL A 1 193 ? -25.058 4.311 33.058 1.00 84.75 193 VAL A C 1
ATOM 1480 O O . VAL A 1 193 ? -25.892 4.832 33.791 1.00 84.75 193 VAL A O 1
ATOM 1483 N N . PHE A 1 194 ? -24.434 5.001 32.100 1.00 83.69 194 PHE A N 1
ATOM 1484 C CA . PHE A 1 194 ? -24.702 6.414 31.831 1.00 83.69 194 PHE A CA 1
ATOM 1485 C C . PHE A 1 194 ? -26.133 6.644 31.342 1.00 83.69 194 PHE A C 1
ATOM 1487 O O . PHE A 1 194 ? -26.776 7.581 31.807 1.00 83.69 194 PHE A O 1
ATOM 1494 N N . ALA A 1 195 ? -26.665 5.789 30.463 1.00 87.62 195 ALA A N 1
ATOM 1495 C CA . ALA A 1 195 ? -28.051 5.894 30.012 1.00 87.62 195 ALA A CA 1
ATOM 1496 C C . ALA A 1 195 ? -29.045 5.718 31.174 1.00 87.62 195 ALA A C 1
ATOM 1498 O O . ALA A 1 195 ? -29.959 6.526 31.330 1.00 87.62 195 ALA A O 1
ATOM 1499 N N . VAL A 1 196 ? -28.836 4.715 32.031 1.00 93.62 196 VAL A N 1
ATOM 1500 C CA . VAL A 1 196 ? -29.666 4.465 33.219 1.00 93.62 196 VAL A CA 1
ATOM 1501 C C . VAL A 1 196 ? -29.544 5.611 34.223 1.00 93.62 196 VAL A C 1
ATOM 1503 O O . VAL A 1 196 ? -30.560 6.101 34.712 1.00 93.62 196 VAL A O 1
ATOM 1506 N N . ALA A 1 197 ? -28.327 6.088 34.492 1.00 93.62 197 ALA A N 1
ATOM 1507 C CA . ALA A 1 197 ? -28.092 7.225 35.378 1.00 93.62 197 ALA A CA 1
ATOM 1508 C C . ALA A 1 197 ? -28.768 8.502 34.856 1.00 93.62 197 ALA A C 1
ATOM 1510 O O . ALA A 1 197 ? -29.377 9.238 35.629 1.00 93.62 197 ALA A O 1
ATOM 1511 N N . MET A 1 198 ? -28.728 8.740 33.543 1.00 96.62 198 MET A N 1
ATOM 1512 C CA . MET A 1 198 ? -29.394 9.874 32.906 1.00 96.62 198 MET A CA 1
ATOM 1513 C C . MET A 1 198 ? -30.920 9.767 33.010 1.00 96.62 198 MET A C 1
ATOM 1515 O O . MET A 1 198 ? -31.570 10.743 33.377 1.00 96.62 198 MET A O 1
ATOM 1519 N N . ILE A 1 199 ? -31.499 8.586 32.762 1.00 97.25 199 ILE A N 1
ATOM 1520 C CA . ILE A 1 199 ? -32.941 8.349 32.942 1.00 97.25 199 ILE A CA 1
ATOM 1521 C C . ILE A 1 199 ? -33.345 8.599 34.401 1.00 97.25 199 ILE A C 1
ATOM 1523 O O . ILE A 1 199 ? -34.319 9.307 34.655 1.00 97.25 199 ILE A O 1
ATOM 1527 N N . ALA A 1 200 ? -32.580 8.079 35.363 1.00 96.81 200 ALA A N 1
ATOM 1528 C CA . ALA A 1 200 ? -32.837 8.301 36.783 1.00 96.81 200 ALA A CA 1
ATOM 1529 C C . ALA A 1 200 ? -32.772 9.794 37.149 1.00 96.81 200 ALA A C 1
ATOM 1531 O O . ALA A 1 200 ? -33.663 10.300 37.831 1.00 96.81 200 ALA A O 1
ATOM 1532 N N . ALA A 1 201 ? -31.769 10.520 36.648 1.00 96.56 201 ALA A N 1
ATOM 1533 C CA . ALA A 1 201 ? -31.635 11.958 36.868 1.00 96.56 201 ALA A CA 1
ATOM 1534 C C . ALA A 1 201 ? -32.821 12.748 36.288 1.00 96.56 201 ALA A C 1
ATOM 1536 O O . ALA A 1 201 ? -33.350 13.640 36.954 1.00 96.56 201 ALA A O 1
ATOM 1537 N N . ILE A 1 202 ? -33.289 12.387 35.088 1.00 97.19 202 ILE A N 1
ATOM 1538 C CA . ILE A 1 202 ? -34.471 12.994 34.461 1.00 97.19 202 ILE A CA 1
ATOM 1539 C C . ILE A 1 202 ? -35.723 12.740 35.310 1.00 97.19 202 ILE A C 1
ATOM 1541 O O . ILE A 1 202 ? -36.478 13.673 35.578 1.00 97.19 202 ILE A O 1
ATOM 1545 N N . LEU A 1 203 ? -35.934 11.510 35.784 1.00 98.00 203 LEU A N 1
ATOM 1546 C CA . LEU A 1 203 ? -37.083 11.173 36.631 1.00 98.00 203 LEU A CA 1
ATOM 1547 C C . LEU A 1 203 ? -37.078 11.957 37.949 1.00 98.00 203 LEU A C 1
ATOM 1549 O O . LEU A 1 203 ? -38.114 12.479 38.364 1.00 98.00 203 LEU A O 1
ATOM 1553 N N . VAL A 1 204 ? -35.910 12.099 38.580 1.00 97.69 204 VAL A N 1
ATOM 1554 C CA . VAL A 1 204 ? -35.744 12.902 39.800 1.00 97.69 204 VAL A CA 1
ATOM 1555 C C . VAL A 1 204 ? -36.046 14.380 39.533 1.00 97.69 204 VAL A C 1
ATOM 1557 O O . VAL A 1 204 ? -36.768 15.007 40.312 1.00 97.69 204 VAL A O 1
ATOM 1560 N N . ALA A 1 205 ? -35.556 14.935 38.422 1.00 97.00 205 ALA A N 1
ATOM 1561 C CA . ALA A 1 205 ? -35.846 16.311 38.023 1.00 97.00 205 ALA A CA 1
ATOM 1562 C C . ALA A 1 205 ? -37.349 16.545 37.785 1.00 97.00 205 ALA A C 1
ATOM 1564 O O . ALA A 1 205 ? -37.899 17.529 38.283 1.00 97.00 205 ALA A O 1
ATOM 1565 N N . ILE A 1 206 ? -38.032 15.621 37.096 1.00 97.25 206 ILE A N 1
ATOM 1566 C CA . ILE A 1 206 ? -39.488 15.677 36.885 1.00 97.25 206 ILE A CA 1
ATOM 1567 C C . ILE A 1 206 ? -40.227 15.644 38.230 1.00 97.25 206 ILE A C 1
ATOM 1569 O O . ILE A 1 206 ? -41.101 16.479 38.473 1.00 97.25 206 ILE A O 1
ATOM 1573 N N . GLY A 1 207 ? -39.849 14.736 39.135 1.00 97.25 207 GLY A N 1
ATOM 1574 C CA . GLY A 1 207 ? -40.457 14.633 40.463 1.00 97.25 207 GLY A CA 1
ATOM 1575 C C . GLY A 1 207 ? -40.290 15.907 41.297 1.00 97.25 207 GLY A C 1
ATOM 1576 O O . GLY A 1 207 ? -41.253 16.395 41.895 1.00 97.25 207 GLY A O 1
ATOM 1577 N N . MET A 1 208 ? -39.092 16.501 41.290 1.00 97.06 208 MET A N 1
ATOM 1578 C CA . MET A 1 208 ? -38.839 17.779 41.964 1.00 97.06 208 MET A CA 1
ATOM 1579 C C . MET A 1 208 ? -39.661 18.921 41.362 1.00 97.06 208 MET A C 1
ATOM 1581 O O . MET A 1 208 ? -40.235 19.718 42.106 1.00 97.06 208 MET A O 1
ATOM 1585 N N . PHE A 1 209 ? -39.775 18.979 40.034 1.00 96.12 209 PHE A N 1
ATOM 1586 C CA . PHE A 1 209 ? -40.580 19.987 39.350 1.00 96.12 209 PHE A CA 1
ATOM 1587 C C . PHE A 1 209 ? -42.069 19.885 39.716 1.00 96.12 209 PHE A C 1
ATOM 1589 O O . PHE A 1 209 ? -42.698 20.895 40.040 1.00 96.12 209 PHE A O 1
ATOM 1596 N N . MET A 1 210 ? -42.629 18.671 39.740 1.00 96.25 210 MET A N 1
ATOM 1597 C CA . MET A 1 210 ? -44.021 18.444 40.151 1.00 96.25 210 MET A CA 1
ATOM 1598 C C . MET A 1 210 ? -44.268 18.870 41.602 1.00 96.25 210 MET A C 1
ATOM 1600 O O . MET A 1 210 ? -45.254 19.555 41.877 1.00 96.25 210 MET A O 1
ATOM 1604 N N . ARG A 1 211 ? -43.351 18.537 42.519 1.00 95.56 211 ARG A N 1
ATOM 1605 C CA . ARG A 1 211 ? -43.443 18.943 43.931 1.00 95.56 211 ARG A CA 1
ATOM 1606 C C . ARG A 1 211 ? -43.339 20.459 44.111 1.00 95.56 211 ARG A C 1
ATOM 1608 O O . ARG A 1 211 ? -44.065 21.041 44.910 1.00 95.56 211 ARG A O 1
ATOM 1615 N N . ALA A 1 212 ? -42.456 21.117 43.365 1.00 95.06 212 ALA A N 1
ATOM 1616 C CA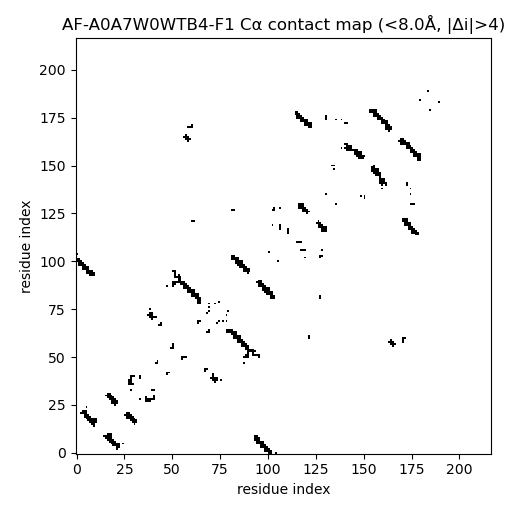 . ALA A 1 212 ? -42.343 22.573 43.399 1.00 95.06 212 ALA A CA 1
ATOM 1617 C C . ALA A 1 212 ? -43.628 23.254 42.901 1.00 95.06 212 ALA A C 1
ATOM 1619 O O . ALA A 1 212 ? -44.028 24.287 43.436 1.00 95.06 212 ALA A O 1
ATOM 1620 N N . ARG A 1 213 ? -44.297 22.663 41.903 1.00 94.12 213 ARG A N 1
ATOM 1621 C CA . ARG A 1 213 ? -45.582 23.152 41.396 1.00 94.12 213 ARG A CA 1
ATOM 1622 C C . ARG A 1 213 ? -46.716 22.957 42.406 1.00 94.12 213 ARG A C 1
ATOM 1624 O O . ARG A 1 213 ? -47.514 23.873 42.563 1.00 94.12 213 ARG A O 1
ATOM 1631 N N . SER A 1 214 ? -46.774 21.821 43.105 1.00 93.12 214 SER A N 1
ATOM 1632 C CA . SER A 1 214 ? -47.837 21.551 44.086 1.00 93.12 214 SER A CA 1
ATOM 1633 C C . SER A 1 214 ? -47.775 22.446 45.323 1.00 93.12 214 SER A C 1
ATOM 1635 O O . SER A 1 214 ? -48.790 22.647 45.962 1.00 93.12 214 SER A O 1
ATOM 1637 N N . LEU A 1 215 ? -46.598 22.971 45.675 1.00 91.62 215 LEU A N 1
ATOM 1638 C CA . LEU A 1 215 ? -46.440 23.907 46.797 1.00 91.62 215 LEU A CA 1
ATOM 1639 C C . LEU A 1 215 ? -46.848 25.349 46.454 1.00 91.62 215 LEU A C 1
ATOM 1641 O O . LEU A 1 215 ? -46.932 26.182 47.350 1.00 91.62 215 LEU A O 1
ATOM 1645 N N . ARG A 1 216 ? -47.031 25.665 45.166 1.00 85.38 216 ARG A N 1
ATOM 1646 C CA . ARG A 1 216 ? -47.440 27.000 44.695 1.00 85.38 216 ARG A CA 1
ATOM 1647 C C . ARG A 1 216 ? -48.934 27.110 44.387 1.00 85.38 216 ARG A C 1
ATOM 1649 O O . ARG A 1 216 ? -49.391 28.224 44.147 1.00 85.38 216 ARG A O 1
ATOM 1656 N N . ALA A 1 217 ? -49.637 25.985 44.312 1.00 69.75 217 ALA A N 1
ATOM 1657 C CA . ALA A 1 217 ? -51.085 25.917 44.137 1.00 69.75 217 ALA A CA 1
ATOM 1658 C C . ALA A 1 217 ? -51.755 25.811 45.509 1.00 69.75 217 ALA A C 1
ATOM 1660 O O . ALA A 1 217 ? -52.837 26.413 45.662 1.00 69.75 217 ALA A O 1
#

Foldseek 3Di:
DKWKKKWFQDDPPDGGWIWIDTPVRHTQAIPVCHPPHQFHDPVQQPVVVVQLPAFDKKKAKAFQVDVSNCNGCSVPNDGDGAIWIWIWHHHGSRMIIIMTHGVVVVQVV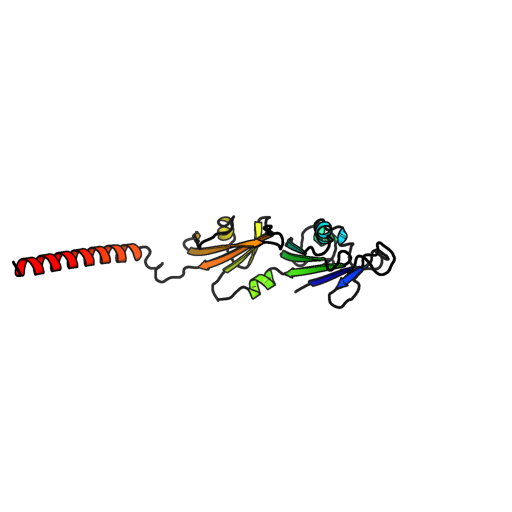PPPDPQKWKWKAFPVGDIDTGDDSVRSVVPNDADPAWDWDDDPNWTKTKGKDFDAIPVRHGRIIMIIIGTCPDPCSVPVCVVVVVVVVVVVVVVVVVVVVVVVVVVVD